Protein AF-A0A529HRX3-F1 (afdb_monomer)

Secondary structure (DSSP, 8-state):
--------SSPPP-------PPTTT------GGGGTTS-STT--------SSTT--HHHHHHHHHT----SHHHHHHHHHHHTTHHHHHHHHTPPP-TTHHHHHHHHHHHHHTTB-TTS-B-SSSS----HHHHHHHHHHHHHHHHTT----HHHHHHHHHHHHHHHHH---HHHHHHHHHHHHHH-

Mean predicted aligned error: 8.37 Å

Structure (mmCIF, N/CA/C/O backbone):
data_AF-A0A529HRX3-F1
#
_entry.id   AF-A0A529HRX3-F1
#
loop_
_atom_site.group_PDB
_atom_site.id
_atom_site.type_symbo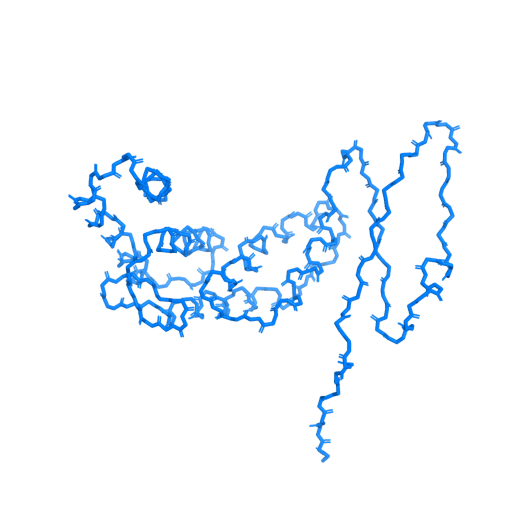l
_atom_site.label_atom_id
_atom_site.label_alt_id
_atom_site.label_comp_id
_atom_site.label_asym_id
_atom_site.label_entity_id
_atom_site.label_seq_id
_atom_site.pdbx_PDB_ins_code
_atom_site.Cartn_x
_atom_site.Cartn_y
_atom_site.Cartn_z
_atom_site.occupancy
_atom_site.B_iso_or_equiv
_atom_site.auth_seq_id
_atom_site.auth_comp_id
_atom_site.auth_asym_id
_atom_site.auth_atom_id
_atom_site.pdbx_PDB_model_num
ATOM 1 N N . THR A 1 1 ? 12.857 -34.960 -6.132 1.00 68.75 1 THR A N 1
ATOM 2 C CA . THR A 1 1 ? 13.804 -33.889 -6.503 1.00 68.75 1 THR A CA 1
ATOM 3 C C . THR A 1 1 ? 13.695 -32.788 -5.473 1.00 68.75 1 THR A C 1
ATOM 5 O O . THR A 1 1 ? 12.578 -32.375 -5.196 1.00 68.75 1 THR A O 1
ATOM 8 N N . LEU A 1 2 ? 14.799 -32.393 -4.834 1.00 69.38 2 LEU A N 1
ATOM 9 C CA . LEU A 1 2 ? 14.816 -31.315 -3.838 1.00 69.38 2 LEU A CA 1
ATOM 10 C C . LEU A 1 2 ? 15.046 -29.985 -4.567 1.00 69.38 2 LEU A C 1
ATOM 12 O O . LEU A 1 2 ? 16.028 -29.865 -5.296 1.00 69.38 2 LEU A O 1
ATOM 16 N N . TYR A 1 3 ? 14.154 -29.014 -4.381 1.00 78.19 3 TYR A N 1
ATOM 17 C CA . TYR A 1 3 ? 14.334 -27.655 -4.892 1.00 78.19 3 TYR A CA 1
ATOM 18 C C . TYR A 1 3 ? 14.964 -26.786 -3.804 1.00 78.19 3 TYR A C 1
ATOM 20 O O . TYR A 1 3 ? 14.433 -26.689 -2.700 1.00 78.19 3 TYR A O 1
ATOM 28 N N . LEU A 1 4 ? 16.101 -26.168 -4.121 1.00 82.50 4 LEU A N 1
ATOM 29 C CA . LEU A 1 4 ? 16.816 -25.245 -3.243 1.00 82.50 4 LEU A CA 1
ATOM 30 C C . LEU A 1 4 ? 16.899 -23.880 -3.935 1.00 82.50 4 LEU A C 1
ATOM 32 O O . LEU A 1 4 ? 17.569 -23.775 -4.963 1.00 82.50 4 LEU A O 1
ATOM 36 N N . PRO A 1 5 ? 16.221 -22.842 -3.414 1.00 79.56 5 PRO A N 1
ATOM 37 C CA . PRO A 1 5 ? 16.333 -21.499 -3.962 1.00 79.56 5 PRO A CA 1
ATOM 38 C C . PRO A 1 5 ? 17.725 -20.932 -3.658 1.00 79.56 5 PRO A C 1
ATOM 40 O O . PRO A 1 5 ? 18.153 -20.880 -2.504 1.00 79.56 5 PRO A O 1
ATOM 43 N N . VAL A 1 6 ? 18.434 -20.503 -4.700 1.00 81.56 6 VAL A N 1
ATOM 44 C CA . VAL A 1 6 ? 19.745 -19.849 -4.597 1.00 81.56 6 VAL A CA 1
ATOM 45 C C . VAL A 1 6 ? 19.547 -18.350 -4.794 1.00 81.56 6 VAL A C 1
ATOM 47 O O . V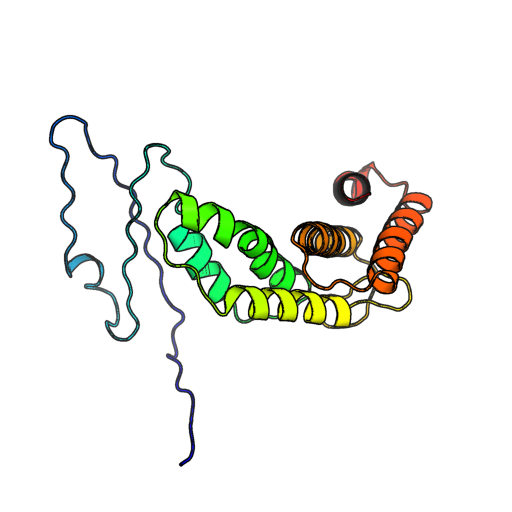AL A 1 6 ? 18.855 -17.937 -5.720 1.00 81.56 6 VAL A O 1
ATOM 50 N N . ARG A 1 7 ? 20.153 -17.529 -3.928 1.00 79.00 7 ARG A N 1
ATOM 51 C CA . ARG A 1 7 ? 20.161 -16.066 -4.064 1.00 79.00 7 ARG A CA 1
ATOM 52 C C . ARG A 1 7 ? 21.598 -15.533 -4.057 1.00 79.00 7 ARG A C 1
ATOM 54 O O . ARG A 1 7 ? 22.402 -16.044 -3.271 1.00 79.00 7 ARG A O 1
ATOM 61 N N . PRO A 1 8 ? 21.930 -14.518 -4.874 1.00 80.88 8 PRO A N 1
ATOM 62 C CA . PRO A 1 8 ? 23.225 -13.851 -4.803 1.00 80.88 8 PRO A CA 1
ATOM 63 C C . PRO A 1 8 ? 23.488 -13.256 -3.413 1.00 80.88 8 PRO A C 1
ATOM 65 O O . PRO A 1 8 ? 22.562 -12.861 -2.704 1.00 80.88 8 PRO A O 1
ATOM 68 N N . SER A 1 9 ? 24.762 -13.169 -3.022 1.00 82.81 9 SER A N 1
ATOM 69 C CA . SER A 1 9 ? 25.177 -12.534 -1.761 1.00 82.81 9 SER A CA 1
ATOM 70 C C . SER A 1 9 ? 25.104 -11.003 -1.798 1.00 82.81 9 SER A C 1
ATOM 72 O O . SER A 1 9 ? 25.221 -10.364 -0.755 1.00 82.81 9 SER A O 1
ATOM 74 N N . GLN A 1 10 ? 24.909 -10.419 -2.983 1.00 80.81 10 GLN A N 1
ATOM 75 C CA . GLN A 1 10 ? 24.763 -8.983 -3.201 1.00 80.81 10 GLN A CA 1
ATOM 76 C C . GLN A 1 10 ? 23.333 -8.654 -3.633 1.00 80.81 10 GLN A C 1
ATOM 78 O O . GLN A 1 10 ? 22.713 -9.405 -4.386 1.00 80.81 10 GLN A O 1
ATOM 83 N N . LEU A 1 11 ? 22.817 -7.520 -3.154 1.00 77.69 11 LEU A N 1
ATOM 84 C CA . LEU A 1 11 ? 21.530 -6.997 -3.604 1.00 77.69 11 LEU A CA 1
ATOM 85 C C . LEU A 1 11 ? 21.640 -6.472 -5.047 1.00 77.69 11 LEU A C 1
ATOM 87 O O . LEU A 1 11 ? 22.720 -6.033 -5.450 1.00 77.69 11 LEU A O 1
ATOM 91 N N . PRO A 1 12 ? 20.540 -6.481 -5.822 1.00 79.19 12 PRO A N 1
ATOM 92 C CA . PRO A 1 12 ? 20.522 -5.884 -7.151 1.00 79.19 12 PRO A CA 1
ATOM 93 C C . PRO A 1 12 ? 20.932 -4.407 -7.111 1.00 79.19 12 PRO A C 1
ATOM 95 O O . PRO A 1 12 ? 20.465 -3.651 -6.259 1.00 79.19 12 PRO A O 1
ATOM 98 N N . VAL A 1 13 ? 21.775 -3.997 -8.058 1.00 83.38 13 VAL A N 1
ATOM 99 C CA . VAL A 1 13 ? 22.153 -2.594 -8.264 1.00 83.38 13 VAL A CA 1
ATOM 100 C C . VAL A 1 13 ? 21.395 -2.064 -9.474 1.00 83.38 13 VAL A C 1
ATOM 102 O O . VAL A 1 13 ? 21.463 -2.651 -10.553 1.00 83.38 13 VAL A O 1
ATOM 105 N N . THR A 1 14 ? 20.695 -0.945 -9.297 1.00 84.94 14 THR A N 1
ATOM 106 C CA . THR A 1 14 ? 19.937 -0.283 -10.364 1.00 84.94 14 THR A CA 1
ATOM 107 C C . THR A 1 14 ? 20.630 1.013 -10.758 1.00 84.94 14 THR A C 1
ATOM 109 O O . THR A 1 14 ? 20.809 1.900 -9.927 1.00 84.94 14 THR A O 1
ATOM 112 N N . ASN A 1 15 ? 20.966 1.144 -12.041 1.00 84.69 15 ASN A N 1
ATOM 113 C CA . ASN A 1 15 ? 21.456 2.388 -12.627 1.00 84.69 15 ASN A CA 1
ATOM 114 C C . ASN A 1 15 ? 20.351 3.008 -13.481 1.00 84.69 15 ASN A C 1
ATOM 116 O O . ASN A 1 15 ? 19.783 2.335 -14.341 1.00 84.69 15 ASN A O 1
ATOM 120 N N . ARG A 1 16 ? 20.060 4.294 -13.264 1.00 84.62 16 ARG A N 1
ATOM 121 C CA . ARG A 1 16 ? 19.078 5.044 -14.053 1.00 84.62 16 ARG A CA 1
ATOM 122 C C . ARG A 1 16 ? 19.781 6.109 -14.879 1.00 84.62 16 ARG A C 1
ATOM 124 O O . ARG A 1 16 ? 20.489 6.948 -14.330 1.00 84.62 16 ARG A O 1
ATOM 131 N N . ILE A 1 17 ? 19.539 6.091 -16.186 1.00 84.12 17 ILE A N 1
ATOM 132 C CA . ILE A 1 17 ? 20.048 7.086 -17.131 1.00 84.12 17 ILE A CA 1
ATOM 133 C C . ILE A 1 17 ? 18.841 7.768 -17.771 1.00 84.12 17 ILE A C 1
ATOM 135 O O . ILE A 1 17 ? 17.976 7.099 -18.329 1.00 84.12 17 ILE A O 1
ATOM 139 N N . VAL A 1 18 ? 18.779 9.096 -17.677 1.00 85.38 18 VAL A N 1
ATOM 140 C CA . VAL A 1 18 ? 17.756 9.917 -18.337 1.00 85.38 18 VAL A CA 1
ATOM 141 C C . VAL A 1 18 ? 18.448 10.742 -19.410 1.00 85.38 18 VAL A C 1
ATOM 143 O O . VAL A 1 18 ? 19.444 11.405 -19.125 1.00 85.38 18 VAL A O 1
ATOM 146 N N . VAL A 1 19 ? 17.943 10.670 -20.640 1.00 85.75 19 VAL A N 1
ATOM 147 C CA . VAL A 1 19 ? 18.513 11.371 -21.794 1.00 85.75 19 VAL A CA 1
ATOM 148 C C . VAL A 1 19 ? 17.413 12.147 -22.502 1.00 85.75 19 VAL A C 1
ATOM 150 O O . VAL A 1 19 ? 16.428 11.558 -22.942 1.00 85.75 19 VAL A O 1
ATOM 153 N N . ASP A 1 20 ? 17.618 13.452 -22.667 1.00 86.44 20 ASP A N 1
ATOM 154 C CA . ASP A 1 20 ? 16.747 14.287 -23.490 1.00 86.44 20 ASP A CA 1
ATOM 155 C C . ASP A 1 20 ? 17.080 14.086 -24.974 1.00 86.44 20 ASP A C 1
ATOM 157 O O . ASP A 1 20 ? 18.173 14.419 -25.446 1.00 86.44 20 ASP A O 1
ATOM 161 N N . LEU A 1 21 ? 16.129 13.540 -25.734 1.00 86.25 21 LEU A N 1
ATOM 162 C CA . LEU A 1 21 ? 16.266 13.386 -27.180 1.00 86.25 21 LEU A CA 1
ATOM 163 C C . LEU A 1 21 ? 15.909 14.695 -27.884 1.00 86.25 21 LEU A C 1
ATOM 165 O O . LEU A 1 21 ? 14.780 15.178 -27.806 1.00 86.25 21 LEU A O 1
ATOM 169 N N . LYS A 1 22 ? 16.877 15.267 -28.611 1.00 86.12 22 LYS A N 1
ATOM 170 C CA . LYS A 1 22 ? 16.635 16.470 -29.415 1.00 86.12 22 LYS A CA 1
ATOM 171 C C . LYS A 1 22 ? 15.608 16.191 -30.525 1.00 86.12 22 LYS A C 1
ATOM 173 O O . LYS A 1 22 ? 15.683 15.134 -31.161 1.00 86.12 22 LYS A O 1
ATOM 178 N N . PRO A 1 23 ? 14.703 17.145 -30.821 1.00 82.94 23 PRO A N 1
ATOM 179 C CA . PRO A 1 23 ? 13.816 17.032 -31.973 1.00 82.94 23 PRO A CA 1
ATOM 180 C C . PRO A 1 23 ? 14.629 16.954 -33.274 1.00 82.94 23 PRO A C 1
ATOM 182 O O . PRO A 1 23 ? 15.736 17.486 -33.355 1.00 82.94 23 PRO A O 1
ATOM 185 N N . ASN A 1 24 ? 14.057 16.323 -34.303 1.00 80.94 24 ASN A N 1
ATOM 186 C CA . ASN A 1 24 ? 14.627 16.232 -35.655 1.00 80.94 24 ASN A CA 1
ATOM 187 C C . ASN A 1 24 ? 15.976 15.487 -35.752 1.00 80.94 24 ASN A C 1
ATOM 189 O O . ASN A 1 24 ? 16.902 15.963 -36.404 1.00 80.94 24 ASN A O 1
ATOM 193 N N . GLY A 1 25 ? 16.078 14.300 -35.144 1.00 77.94 25 GLY A N 1
ATOM 194 C CA . GLY A 1 25 ? 17.210 13.384 -35.364 1.00 77.94 25 GLY A CA 1
ATOM 195 C C . GLY A 1 25 ? 18.045 13.051 -34.130 1.00 77.94 25 GLY A C 1
ATOM 196 O O . GLY A 1 25 ? 19.116 12.462 -34.270 1.00 77.94 25 GLY A O 1
ATOM 197 N N . GLY A 1 26 ? 17.583 13.396 -32.923 1.00 82.25 26 GLY A N 1
ATOM 198 C CA . GLY A 1 26 ? 18.150 12.838 -31.699 1.00 82.25 26 GLY A CA 1
ATOM 199 C C . GLY A 1 26 ? 18.028 11.312 -31.696 1.00 82.25 26 GLY A C 1
ATOM 200 O O . GLY A 1 26 ? 16.945 10.775 -31.919 1.00 82.25 26 GLY A O 1
ATOM 201 N N . ALA A 1 27 ? 19.135 10.618 -31.445 1.00 84.56 27 ALA A N 1
ATOM 202 C CA . ALA A 1 27 ? 19.187 9.164 -31.359 1.00 84.56 27 ALA A CA 1
ATOM 203 C C . ALA A 1 27 ? 19.915 8.737 -30.081 1.00 84.56 27 ALA A C 1
ATOM 205 O O . ALA A 1 27 ? 20.883 9.377 -29.668 1.00 84.56 27 ALA A O 1
ATOM 206 N N . LEU A 1 28 ? 19.463 7.635 -29.485 1.00 86.94 28 LEU A N 1
ATOM 207 C CA . LEU A 1 28 ? 20.127 6.960 -28.374 1.00 86.94 28 LEU A CA 1
ATOM 208 C C . LEU A 1 28 ? 20.497 5.548 -28.823 1.00 86.94 28 LEU A C 1
ATOM 210 O O . LEU A 1 28 ? 19.645 4.810 -29.317 1.00 86.94 28 LEU A O 1
ATOM 214 N N . ARG A 1 29 ? 21.766 5.170 -28.648 1.00 87.31 29 ARG A N 1
ATOM 215 C CA . ARG A 1 29 ? 22.217 3.795 -28.864 1.00 87.31 29 ARG A CA 1
ATOM 216 C C . ARG A 1 29 ? 22.081 3.021 -27.557 1.00 87.31 29 ARG A C 1
ATOM 218 O O . ARG A 1 29 ? 22.612 3.450 -26.538 1.00 87.31 29 ARG A O 1
ATOM 225 N N . VAL A 1 30 ? 21.378 1.896 -27.619 1.00 87.50 30 VAL A N 1
ATOM 226 C CA . VAL A 1 30 ? 21.197 0.958 -26.509 1.00 87.50 30 VAL A CA 1
ATOM 227 C C . VAL A 1 30 ? 21.925 -0.319 -26.882 1.00 87.50 30 VAL A C 1
ATOM 229 O O . VAL A 1 30 ? 21.620 -0.942 -27.898 1.00 87.50 30 VAL A O 1
ATOM 232 N N . ASP A 1 31 ? 22.906 -0.685 -26.077 1.00 88.81 31 ASP A N 1
ATOM 233 C CA . ASP A 1 31 ? 23.798 -1.801 -26.336 1.00 88.81 31 ASP A CA 1
ATOM 234 C C . ASP A 1 31 ? 24.253 -2.460 -25.023 1.00 88.81 31 ASP A C 1
ATOM 236 O O . ASP A 1 31 ? 23.822 -2.105 -23.921 1.00 88.81 31 ASP A O 1
ATOM 240 N N . LYS A 1 32 ? 25.082 -3.499 -25.152 1.00 85.56 32 LYS A N 1
ATOM 241 C CA . LYS A 1 32 ? 25.541 -4.338 -24.033 1.00 85.56 32 LYS A CA 1
ATOM 242 C C . LYS A 1 32 ? 26.374 -3.560 -23.013 1.00 85.56 32 LYS A C 1
ATOM 244 O O . LYS A 1 32 ? 26.529 -4.004 -21.878 1.00 85.56 32 LYS A O 1
ATOM 249 N N . GLU A 1 33 ? 26.909 -2.413 -23.407 1.00 87.25 33 GLU A N 1
ATOM 250 C CA . GLU A 1 33 ? 27.742 -1.542 -22.596 1.00 87.25 33 GLU A CA 1
ATOM 251 C C . GLU A 1 33 ? 26.974 -1.018 -21.373 1.00 87.25 33 GLU A C 1
ATOM 253 O O . GLU A 1 33 ? 27.580 -0.813 -20.322 1.00 87.25 33 GLU A O 1
ATOM 258 N N . LEU A 1 34 ? 25.639 -0.924 -21.450 1.00 86.25 34 LEU A N 1
ATOM 259 C CA . LEU A 1 34 ? 24.771 -0.593 -20.311 1.00 86.25 34 LEU A CA 1
ATOM 260 C C . LEU A 1 34 ? 24.864 -1.598 -19.151 1.00 86.25 34 LEU A C 1
ATOM 262 O O . LEU A 1 34 ? 24.611 -1.231 -18.005 1.00 86.25 34 LEU A O 1
ATOM 266 N N . LEU A 1 35 ? 25.240 -2.847 -19.434 1.00 87.00 35 LEU A N 1
ATOM 267 C CA . LEU A 1 35 ? 25.388 -3.924 -18.450 1.00 87.00 35 LEU A CA 1
ATOM 268 C C . LEU A 1 35 ? 26.852 -4.345 -18.250 1.00 87.00 35 LEU A C 1
ATOM 270 O O . LEU A 1 35 ? 27.111 -5.355 -17.602 1.00 87.00 35 LEU A O 1
ATOM 274 N N . ALA A 1 36 ? 27.827 -3.597 -18.780 1.00 86.19 36 ALA A N 1
ATOM 275 C CA . ALA A 1 36 ? 29.237 -4.004 -18.759 1.00 86.19 36 ALA A CA 1
ATOM 276 C C . ALA A 1 36 ? 29.817 -4.176 -17.342 1.00 86.19 36 ALA A C 1
ATOM 278 O O . ALA A 1 36 ? 30.747 -4.956 -17.151 1.00 86.19 36 ALA A O 1
ATOM 279 N N . ALA A 1 37 ? 29.266 -3.464 -16.355 1.00 84.00 37 ALA A N 1
ATOM 280 C CA . ALA A 1 37 ? 29.647 -3.571 -14.946 1.00 84.00 37 ALA A CA 1
ATOM 281 C C . ALA A 1 37 ? 28.743 -4.523 -14.131 1.00 84.00 37 ALA A C 1
ATOM 283 O O . ALA A 1 37 ? 28.907 -4.629 -12.916 1.00 84.00 37 ALA A O 1
ATOM 284 N N . SER A 1 38 ? 27.777 -5.190 -14.767 1.00 83.75 38 SER A N 1
ATOM 285 C CA . SER A 1 38 ? 26.779 -6.037 -14.110 1.00 83.75 38 SER A CA 1
ATOM 286 C C . SER A 1 38 ? 27.111 -7.523 -14.257 1.00 83.75 38 SER A C 1
ATOM 288 O O . SER A 1 38 ? 27.642 -7.968 -15.274 1.00 83.75 38 SER A O 1
ATOM 290 N N . VAL A 1 39 ? 26.732 -8.325 -13.260 1.00 84.38 39 VAL A N 1
ATOM 291 C CA . VAL A 1 39 ? 26.615 -9.778 -13.441 1.00 84.38 39 VAL A CA 1
ATOM 292 C C . VAL A 1 39 ? 25.433 -10.021 -14.378 1.00 84.38 39 VAL A C 1
ATOM 294 O O . VAL A 1 39 ? 24.324 -9.601 -14.068 1.00 84.38 39 VAL A O 1
ATOM 297 N N . LEU A 1 40 ? 25.678 -10.640 -15.537 1.00 82.75 40 LEU A N 1
ATOM 298 C CA . LEU A 1 40 ? 24.667 -10.764 -16.598 1.00 82.75 40 LEU A CA 1
ATOM 299 C C . LEU A 1 40 ? 23.505 -11.691 -16.224 1.00 82.75 40 LEU A C 1
ATOM 301 O O . LEU A 1 40 ? 22.393 -11.501 -16.713 1.00 82.75 40 LEU A O 1
ATOM 305 N N . ASP A 1 41 ? 23.753 -12.684 -15.371 1.00 82.50 41 ASP A N 1
ATOM 306 C CA . ASP A 1 41 ? 22.706 -13.593 -14.911 1.00 82.50 41 ASP A CA 1
ATOM 307 C C . ASP A 1 41 ? 21.688 -12.837 -14.041 1.00 82.50 41 ASP A C 1
ATOM 309 O O . ASP A 1 41 ? 22.039 -12.250 -13.016 1.00 82.50 41 ASP A O 1
ATOM 313 N N . GLY A 1 42 ? 20.432 -12.798 -14.492 1.00 78.31 42 GLY A N 1
ATOM 314 C CA . GLY A 1 42 ? 19.360 -12.013 -13.871 1.00 78.31 42 GLY A CA 1
ATOM 315 C C . GLY A 1 42 ? 19.397 -10.500 -14.145 1.00 78.31 42 GLY A C 1
ATOM 316 O O . GLY A 1 42 ? 18.566 -9.773 -13.593 1.00 78.31 42 GLY A O 1
ATOM 317 N N . ALA A 1 43 ? 20.313 -10.005 -14.987 1.00 84.44 43 ALA A N 1
ATOM 318 C CA . ALA A 1 43 ? 20.331 -8.602 -15.394 1.00 84.44 43 ALA A CA 1
ATOM 319 C C . ALA A 1 43 ? 19.213 -8.293 -16.402 1.00 84.44 43 ALA A C 1
ATOM 321 O O . ALA A 1 43 ? 18.936 -9.066 -17.317 1.00 84.44 43 ALA A O 1
ATOM 322 N N . SER A 1 44 ? 18.593 -7.124 -16.261 1.00 82.69 44 SER A N 1
ATOM 323 C CA . SER A 1 44 ? 17.522 -6.654 -17.141 1.00 82.69 44 SER A CA 1
ATOM 324 C C . SER A 1 44 ? 17.694 -5.171 -17.441 1.00 82.69 44 SER A C 1
ATOM 326 O O . SER A 1 44 ? 18.058 -4.407 -16.548 1.00 82.69 44 SER A O 1
ATOM 328 N N . VAL A 1 45 ? 17.371 -4.758 -18.667 1.00 84.19 45 VAL A N 1
ATOM 329 C CA . VAL A 1 45 ? 17.300 -3.346 -19.065 1.00 84.19 45 VAL A CA 1
ATOM 330 C C . VAL A 1 45 ? 15.848 -3.012 -19.387 1.00 84.19 45 VAL A C 1
ATOM 332 O O . VAL A 1 45 ? 15.215 -3.716 -20.169 1.00 84.19 45 VAL A O 1
ATOM 335 N N . SER A 1 46 ? 15.340 -1.937 -18.788 1.00 79.25 46 SER A N 1
ATOM 336 C CA . SER A 1 46 ? 14.045 -1.337 -19.119 1.00 79.25 46 SER A CA 1
ATOM 337 C C . SER A 1 46 ? 14.278 0.015 -19.787 1.00 79.25 46 SER A C 1
ATOM 339 O O . SER A 1 46 ? 15.212 0.733 -19.422 1.00 79.25 46 SER A O 1
ATOM 341 N N . ILE A 1 47 ? 13.459 0.351 -20.784 1.00 79.38 47 ILE A N 1
ATOM 342 C CA . ILE A 1 47 ? 13.564 1.600 -21.544 1.00 79.38 47 ILE A CA 1
ATOM 343 C C . ILE A 1 47 ? 12.174 2.214 -21.646 1.00 79.38 47 ILE A C 1
ATOM 345 O O . ILE A 1 47 ? 11.268 1.618 -22.225 1.00 79.38 47 ILE A O 1
ATOM 349 N N . GLY A 1 48 ? 12.029 3.425 -21.114 1.00 77.31 48 GLY A N 1
ATOM 350 C CA . GLY A 1 48 ? 10.831 4.244 -21.258 1.00 77.31 48 GLY A CA 1
ATOM 351 C C . GLY A 1 48 ? 11.115 5.481 -22.103 1.00 77.31 48 GLY A C 1
ATOM 352 O O . GLY A 1 48 ? 12.122 6.157 -21.899 1.00 77.31 48 GLY A O 1
ATOM 353 N N . VAL A 1 49 ? 10.216 5.798 -23.035 1.00 78.38 49 VAL A N 1
ATOM 354 C CA . VAL A 1 49 ? 10.236 7.056 -23.794 1.00 78.38 49 VAL A CA 1
ATOM 355 C C . VAL A 1 49 ? 8.981 7.836 -23.436 1.00 78.38 49 VAL A C 1
ATOM 357 O O . VAL A 1 49 ? 7.871 7.334 -23.591 1.00 78.38 49 VAL A O 1
ATOM 360 N N . SER A 1 50 ? 9.151 9.060 -22.944 1.00 74.25 50 SER A N 1
ATOM 361 C CA . SER A 1 50 ? 8.045 9.910 -22.508 1.00 74.25 50 SER A CA 1
ATOM 362 C C . SER A 1 50 ? 8.301 11.363 -22.891 1.00 74.25 50 SER A C 1
ATOM 364 O O . SER A 1 50 ? 9.438 11.828 -22.854 1.00 74.25 50 SER A O 1
ATOM 366 N N . GLN A 1 51 ? 7.231 12.088 -23.226 1.00 74.44 51 GLN A N 1
ATOM 367 C CA . GLN A 1 51 ? 7.272 13.546 -23.401 1.00 74.44 51 GLN A CA 1
ATOM 368 C C . GLN A 1 51 ? 7.256 14.295 -22.059 1.00 74.44 51 GLN A C 1
ATOM 370 O O . GLN A 1 51 ? 7.642 15.458 -21.990 1.00 74.44 51 GLN A O 1
ATOM 375 N N . ALA A 1 52 ? 6.829 13.625 -20.986 1.00 68.19 52 ALA A N 1
ATOM 376 C CA . ALA A 1 52 ? 6.909 14.116 -19.619 1.00 68.19 52 ALA A CA 1
ATOM 377 C C . ALA A 1 52 ? 8.078 13.407 -18.921 1.00 68.19 52 ALA A C 1
ATOM 379 O O . ALA A 1 52 ? 7.991 12.219 -18.608 1.00 68.19 52 ALA A O 1
ATOM 380 N N . ALA A 1 53 ? 9.176 14.126 -18.687 1.00 56.91 53 ALA A N 1
ATOM 381 C CA . ALA A 1 53 ? 10.464 13.589 -18.229 1.00 56.91 53 ALA A CA 1
ATOM 382 C C . ALA A 1 53 ? 10.461 12.859 -16.859 1.00 56.91 53 ALA A C 1
ATOM 384 O O . ALA A 1 53 ? 11.500 12.362 -16.426 1.00 56.91 53 ALA A O 1
ATOM 385 N N . ALA A 1 54 ? 9.337 12.795 -16.140 1.00 56.44 54 ALA A N 1
ATOM 386 C CA . ALA A 1 54 ? 9.359 12.530 -14.702 1.00 56.44 54 ALA A CA 1
ATOM 387 C C . ALA A 1 54 ? 9.004 11.098 -14.262 1.00 56.44 54 ALA A C 1
ATOM 389 O O . ALA A 1 54 ? 9.526 10.663 -13.237 1.00 56.44 54 ALA A O 1
ATOM 390 N N . PHE A 1 55 ? 8.173 10.343 -14.991 1.00 64.75 55 PHE A N 1
ATOM 391 C CA . PHE A 1 55 ? 7.616 9.090 -14.454 1.00 64.75 55 PHE A CA 1
ATOM 392 C C . PHE A 1 55 ? 7.975 7.863 -15.288 1.00 64.75 55 PHE A C 1
ATOM 394 O O . PHE A 1 55 ? 7.325 7.533 -16.276 1.00 64.75 55 PHE A O 1
ATOM 401 N N . ASP A 1 56 ? 9.011 7.158 -14.837 1.00 68.38 56 ASP A N 1
ATOM 402 C CA . ASP A 1 56 ? 9.365 5.825 -15.322 1.00 68.38 56 ASP A CA 1
ATOM 403 C C . ASP A 1 56 ? 8.484 4.771 -14.628 1.00 68.38 56 ASP A C 1
ATOM 405 O O . ASP A 1 56 ? 8.909 4.067 -13.710 1.00 68.38 56 ASP A O 1
ATOM 409 N N . ILE A 1 57 ? 7.208 4.734 -15.026 1.00 69.00 57 ILE A N 1
ATOM 410 C CA . ILE A 1 57 ? 6.204 3.810 -14.480 1.00 69.00 57 ILE A CA 1
ATOM 411 C C . ILE A 1 57 ? 6.665 2.346 -14.584 1.00 69.00 57 ILE A C 1
ATOM 413 O O . ILE A 1 57 ? 6.593 1.657 -13.567 1.00 69.00 57 ILE A O 1
ATOM 417 N N . PRO A 1 58 ? 7.202 1.858 -15.723 1.00 67.62 58 PRO A N 1
ATOM 418 C CA . PRO A 1 58 ? 7.687 0.481 -15.812 1.00 67.62 58 PRO A CA 1
ATOM 419 C C . PRO A 1 58 ? 8.743 0.144 -14.751 1.00 67.62 58 PRO A C 1
ATOM 421 O 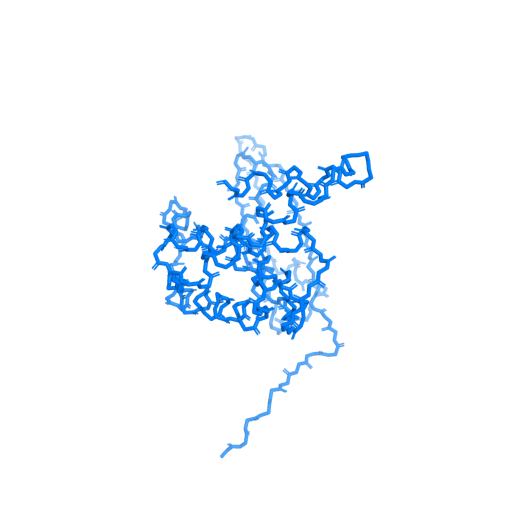O . PRO A 1 58 ? 8.620 -0.873 -14.067 1.00 67.62 58 PRO A O 1
ATOM 424 N N . SER A 1 59 ? 9.742 1.009 -14.543 1.00 68.12 59 SER A N 1
ATOM 425 C CA . SER A 1 59 ? 10.776 0.770 -13.526 1.00 68.12 59 SER A CA 1
ATOM 426 C C . SER A 1 59 ? 10.235 0.833 -12.095 1.00 68.12 59 SER A C 1
ATOM 428 O O . SER A 1 59 ? 10.681 0.066 -11.237 1.00 68.12 59 SER A O 1
ATOM 430 N N . LEU A 1 60 ? 9.258 1.704 -11.818 1.00 71.12 60 LEU A N 1
ATOM 431 C CA . LEU A 1 60 ? 8.585 1.756 -10.515 1.00 71.12 60 LEU A CA 1
ATOM 432 C C . LEU A 1 60 ? 7.846 0.443 -10.223 1.00 71.12 60 LEU A C 1
ATOM 434 O O . LEU A 1 60 ? 7.997 -0.113 -9.136 1.00 71.12 60 LEU A O 1
ATOM 438 N N . LEU A 1 61 ? 7.136 -0.109 -11.209 1.00 68.19 61 LEU A N 1
ATOM 439 C CA . LEU A 1 61 ? 6.440 -1.392 -11.076 1.00 68.19 61 LEU A CA 1
ATOM 440 C C . LEU A 1 61 ? 7.403 -2.563 -10.861 1.00 68.19 61 LEU A C 1
ATOM 442 O O . LEU A 1 61 ? 7.189 -3.368 -9.956 1.00 68.19 61 LEU A O 1
ATOM 446 N N . MET A 1 62 ? 8.507 -2.616 -11.615 1.00 66.50 62 MET A N 1
ATOM 447 C CA . MET A 1 62 ? 9.552 -3.632 -11.418 1.00 66.50 62 MET A CA 1
ATOM 448 C C . MET A 1 62 ? 10.193 -3.563 -10.023 1.00 66.50 62 MET A C 1
ATOM 450 O O . MET A 1 62 ? 10.643 -4.580 -9.495 1.00 66.50 62 MET A O 1
ATOM 454 N N . THR A 1 63 ? 10.257 -2.371 -9.426 1.00 67.44 63 THR A N 1
ATOM 455 C CA . THR A 1 63 ? 10.858 -2.169 -8.100 1.00 67.44 63 THR A CA 1
ATOM 456 C C . THR A 1 63 ? 9.910 -2.599 -6.980 1.00 67.44 63 THR A C 1
ATOM 458 O O . THR A 1 63 ? 10.349 -3.252 -6.031 1.00 67.44 63 THR A O 1
ATOM 461 N N . LEU A 1 64 ? 8.615 -2.287 -7.095 1.00 65.56 64 LEU A N 1
ATOM 462 C CA . LEU A 1 64 ? 7.602 -2.640 -6.089 1.00 65.56 64 LEU A CA 1
ATOM 463 C C . LEU A 1 64 ? 7.423 -4.159 -5.939 1.00 65.56 64 LEU A C 1
ATOM 465 O O . LEU A 1 64 ? 7.204 -4.654 -4.830 1.00 65.56 64 LEU A O 1
ATOM 469 N N . ASP A 1 65 ? 7.580 -4.914 -7.026 1.00 63.09 65 ASP A N 1
ATOM 470 C CA . ASP A 1 65 ? 7.472 -6.375 -7.002 1.00 63.09 65 ASP A CA 1
ATOM 471 C C . ASP A 1 65 ? 8.563 -7.041 -6.136 1.00 63.09 65 ASP A C 1
ATOM 473 O O . ASP A 1 65 ? 8.307 -8.033 -5.458 1.00 63.09 65 ASP A O 1
ATOM 477 N N . ARG A 1 66 ? 9.764 -6.452 -6.050 1.00 63.56 66 ARG A N 1
ATOM 478 C CA . ARG A 1 66 ? 10.948 -7.089 -5.437 1.00 63.56 66 ARG A CA 1
ATOM 479 C C . ARG A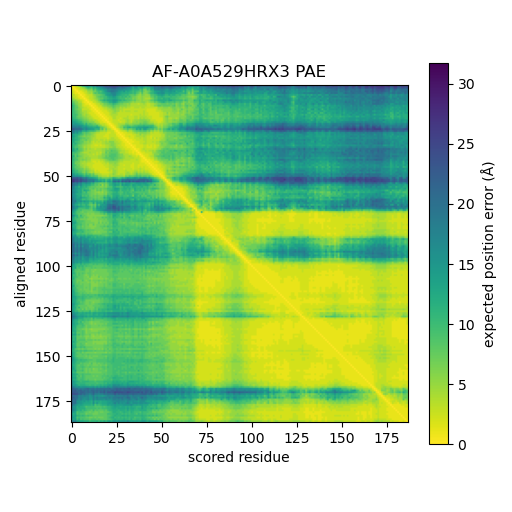 1 66 ? 11.151 -6.817 -3.944 1.00 63.56 66 ARG A C 1
ATOM 481 O O . ARG A 1 66 ? 12.128 -7.304 -3.373 1.00 63.56 66 ARG A O 1
ATOM 488 N N . TYR A 1 67 ? 10.283 -6.042 -3.296 1.00 62.41 67 TYR A N 1
ATOM 489 C CA . TYR A 1 67 ? 10.494 -5.640 -1.903 1.00 62.41 67 TYR A CA 1
ATOM 490 C C . TYR A 1 67 ? 10.143 -6.788 -0.922 1.00 62.41 67 TYR A C 1
ATOM 492 O O . TYR A 1 67 ? 8.987 -7.204 -0.870 1.00 62.41 67 TYR A O 1
ATOM 500 N N . PRO A 1 68 ? 11.101 -7.340 -0.147 1.00 60.81 68 PRO A N 1
ATOM 501 C CA . PRO A 1 68 ? 10.958 -8.661 0.486 1.00 60.81 68 PRO A CA 1
ATOM 502 C C . PRO A 1 68 ? 10.295 -8.647 1.870 1.00 60.81 68 PRO A C 1
ATOM 504 O O . PRO A 1 68 ? 10.109 -9.704 2.474 1.00 60.81 68 PRO A O 1
ATOM 507 N N . TYR A 1 69 ? 9.996 -7.467 2.407 1.00 68.50 69 TYR A N 1
ATOM 508 C CA . TYR A 1 69 ? 9.460 -7.319 3.754 1.00 68.50 69 TYR A CA 1
ATOM 509 C C . TYR A 1 69 ? 7.931 -7.183 3.724 1.00 68.50 69 TYR A C 1
ATOM 511 O O . TYR A 1 69 ? 7.350 -6.772 2.720 1.00 68.50 69 TYR A O 1
ATOM 519 N N . GLY A 1 70 ? 7.284 -7.605 4.812 1.00 79.44 70 GLY A N 1
ATOM 520 C CA . GLY A 1 70 ? 5.838 -7.830 4.864 1.00 79.44 70 GLY A CA 1
ATOM 521 C C . GLY A 1 70 ? 5.144 -7.150 6.034 1.00 79.44 70 GLY A C 1
ATOM 522 O O . GLY A 1 70 ? 4.149 -7.688 6.510 1.00 79.44 70 GLY A O 1
ATOM 523 N N . CYS A 1 71 ? 5.667 -6.025 6.534 1.00 91.19 71 CYS A N 1
ATOM 524 C CA . CYS A 1 71 ? 4.912 -5.239 7.507 1.00 91.19 71 CYS A CA 1
ATOM 525 C C . CYS A 1 71 ? 3.663 -4.627 6.842 1.00 91.19 71 CYS A C 1
ATOM 527 O O . CYS A 1 71 ? 3.544 -4.622 5.610 1.00 91.19 71 CYS A O 1
ATOM 529 N N . ALA A 1 72 ? 2.718 -4.127 7.637 1.00 93.44 72 ALA A N 1
ATOM 530 C CA . ALA A 1 72 ? 1.479 -3.535 7.134 1.00 93.44 72 ALA A CA 1
ATOM 531 C C . ALA A 1 72 ? 1.732 -2.390 6.133 1.00 93.44 72 ALA A C 1
ATOM 533 O O . ALA A 1 72 ? 1.167 -2.403 5.039 1.00 93.44 72 ALA A O 1
ATOM 534 N N . GLU A 1 73 ? 2.630 -1.457 6.467 1.00 92.31 73 GLU A N 1
ATOM 535 C CA . GLU A 1 73 ? 3.003 -0.330 5.598 1.00 92.31 73 GLU A CA 1
ATOM 536 C C . GLU A 1 73 ? 3.594 -0.829 4.280 1.00 92.31 73 GLU A C 1
ATOM 538 O O . GLU A 1 73 ? 3.075 -0.512 3.220 1.00 92.31 73 GLU A O 1
ATOM 543 N N . GLN A 1 74 ? 4.591 -1.708 4.330 1.00 90.00 74 GLN A N 1
ATOM 544 C CA . GLN A 1 74 ? 5.267 -2.216 3.133 1.00 90.00 74 GLN A CA 1
ATOM 545 C C . GLN A 1 74 ? 4.324 -3.001 2.221 1.00 90.00 74 GLN A C 1
ATOM 547 O O . GLN A 1 74 ? 4.367 -2.854 1.000 1.00 90.00 74 GLN A O 1
ATOM 552 N N . THR A 1 75 ? 3.469 -3.842 2.807 1.00 92.81 75 THR A N 1
ATOM 553 C CA . THR A 1 75 ? 2.471 -4.616 2.056 1.00 92.81 75 THR A CA 1
ATOM 554 C C . THR A 1 75 ? 1.511 -3.671 1.336 1.00 92.81 75 THR A C 1
ATOM 556 O O . THR A 1 75 ? 1.245 -3.848 0.147 1.00 92.81 75 THR A O 1
ATOM 559 N N . THR A 1 76 ? 1.067 -2.625 2.033 1.00 94.38 76 THR A N 1
ATOM 560 C CA . THR A 1 76 ? 0.194 -1.583 1.488 1.00 94.38 76 THR A CA 1
ATOM 561 C C . THR A 1 76 ? 0.891 -0.788 0.381 1.00 94.38 76 THR A C 1
ATOM 563 O O . THR A 1 76 ? 0.366 -0.696 -0.727 1.00 94.38 76 THR A O 1
ATOM 566 N N . SER A 1 77 ? 2.114 -0.311 0.620 1.00 90.56 77 SER A N 1
ATOM 567 C CA . SER A 1 77 ? 2.937 0.453 -0.326 1.00 90.56 77 SER A CA 1
ATOM 568 C C . SER A 1 77 ? 3.206 -0.309 -1.628 1.00 90.56 77 SER A C 1
ATOM 570 O O . SER A 1 77 ? 3.253 0.291 -2.702 1.00 90.56 77 SER A O 1
ATOM 572 N N . ARG A 1 78 ? 3.342 -1.641 -1.564 1.00 86.94 78 ARG A N 1
ATOM 573 C CA . ARG A 1 78 ? 3.495 -2.498 -2.751 1.00 86.94 78 ARG A CA 1
ATOM 574 C C . ARG A 1 78 ? 2.189 -2.686 -3.512 1.00 86.94 78 ARG A C 1
ATOM 576 O O . ARG A 1 78 ? 2.202 -2.650 -4.737 1.00 86.94 78 ARG A O 1
ATOM 583 N N . ALA A 1 79 ? 1.081 -2.916 -2.811 1.00 90.56 79 ALA A N 1
ATOM 584 C CA . ALA A 1 79 ? -0.190 -3.278 -3.434 1.00 90.56 79 ALA A CA 1
ATOM 585 C C . ALA A 1 79 ? -0.992 -2.070 -3.941 1.00 90.56 79 ALA A C 1
ATOM 587 O O . ALA A 1 79 ? -1.684 -2.175 -4.953 1.00 90.56 79 ALA A O 1
ATOM 588 N N . LEU A 1 80 ? -0.889 -0.915 -3.281 1.00 91.50 80 LEU A N 1
ATOM 589 C CA . LEU A 1 80 ? -1.691 0.268 -3.588 1.00 91.50 80 LEU A CA 1
ATOM 590 C C . LEU A 1 80 ? -1.502 0.774 -5.035 1.00 91.50 80 LEU A C 1
ATOM 592 O O . LEU A 1 80 ? -2.511 0.984 -5.709 1.00 91.50 80 LEU A O 1
ATOM 596 N N . PRO A 1 81 ? -0.275 0.917 -5.582 1.00 86.94 81 PRO A N 1
ATOM 597 C CA . PRO A 1 81 ? -0.097 1.329 -6.977 1.00 86.94 81 PRO A CA 1
ATOM 598 C C . PRO A 1 81 ? -0.626 0.284 -7.966 1.00 86.94 81 PRO A C 1
ATOM 600 O O . PRO A 1 81 ? -1.153 0.628 -9.024 1.00 86.94 81 PRO A O 1
ATOM 603 N N . LEU A 1 82 ? -0.514 -0.996 -7.602 1.00 86.81 82 LEU A N 1
ATOM 604 C CA . LEU A 1 82 ? -0.899 -2.134 -8.432 1.00 86.81 82 LEU A CA 1
ATOM 605 C C . LEU A 1 82 ? -2.411 -2.212 -8.683 1.00 86.81 82 LEU A C 1
ATOM 607 O O . LEU A 1 82 ? -2.814 -2.749 -9.714 1.00 86.81 82 LEU A O 1
ATOM 611 N N . LEU A 1 83 ? -3.233 -1.607 -7.816 1.00 89.31 83 LEU A N 1
ATOM 612 C CA . LEU A 1 83 ? -4.681 -1.471 -8.019 1.00 89.31 83 LEU A CA 1
ATOM 613 C C . LEU A 1 83 ? -5.043 -0.827 -9.364 1.00 89.31 83 LEU A C 1
ATOM 615 O O . LEU A 1 83 ? -6.074 -1.165 -9.934 1.00 89.31 83 LEU A O 1
ATOM 619 N N . TYR A 1 84 ? -4.192 0.066 -9.877 1.00 85.25 84 TYR A N 1
ATOM 620 C CA . TYR A 1 84 ? -4.469 0.872 -11.071 1.00 85.25 84 TYR A CA 1
ATOM 621 C C . TYR A 1 84 ? -3.621 0.473 -12.286 1.00 85.25 84 TYR A C 1
ATOM 623 O O . TYR A 1 84 ? -3.820 0.984 -13.390 1.00 85.25 84 TYR A O 1
ATOM 631 N N . VAL A 1 85 ? -2.674 -0.454 -12.113 1.00 78.00 85 VAL A N 1
ATOM 632 C CA . VAL A 1 85 ? -1.723 -0.833 -13.169 1.00 78.00 85 VAL A CA 1
ATOM 633 C C . VAL A 1 85 ? -2.418 -1.427 -14.376 1.00 78.00 85 VAL A C 1
ATOM 635 O O . VAL A 1 85 ? -2.042 -1.095 -15.491 1.00 78.00 85 VAL A O 1
ATOM 638 N N . ASN A 1 86 ? -3.441 -2.262 -14.189 1.00 70.06 86 ASN A N 1
ATOM 639 C CA . ASN A 1 86 ? -4.148 -2.864 -15.320 1.00 70.06 86 ASN A CA 1
ATOM 640 C C . ASN A 1 86 ? -4.869 -1.822 -16.190 1.00 70.06 86 ASN A C 1
ATOM 642 O O . ASN A 1 86 ? -4.925 -1.984 -17.410 1.00 70.06 86 ASN A O 1
ATOM 646 N N . ASP A 1 87 ? -5.380 -0.746 -15.592 1.00 72.94 87 ASP A N 1
ATOM 647 C CA . ASP A 1 87 ? -6.022 0.338 -16.340 1.00 72.94 87 ASP A CA 1
ATOM 648 C C . ASP A 1 87 ? -4.986 1.160 -17.117 1.00 72.94 87 ASP A C 1
ATOM 650 O O . ASP A 1 87 ? -5.200 1.504 -18.281 1.00 72.94 87 ASP A O 1
ATOM 654 N N . MET A 1 88 ? -3.816 1.395 -16.516 1.00 72.44 88 MET A N 1
ATOM 655 C CA . MET A 1 88 ? -2.704 2.090 -17.167 1.00 72.44 88 MET A CA 1
ATOM 656 C C . MET A 1 88 ? -2.038 1.245 -18.261 1.00 72.44 88 MET A C 1
ATOM 658 O O . MET A 1 88 ? -1.801 1.747 -19.358 1.00 72.44 88 MET A O 1
ATOM 662 N N . ALA A 1 89 ? -1.770 -0.036 -18.001 1.00 69.56 89 ALA A N 1
ATOM 663 C CA . ALA A 1 89 ? -1.088 -0.967 -18.901 1.00 69.56 89 ALA A CA 1
ATOM 664 C C . ALA A 1 89 ? -1.801 -1.077 -20.254 1.00 69.56 89 ALA A C 1
ATOM 666 O O . ALA A 1 89 ? -1.157 -0.988 -21.302 1.00 69.56 89 ALA A O 1
ATOM 667 N N . LYS A 1 90 ? -3.141 -1.147 -20.237 1.00 66.50 90 LYS A N 1
ATOM 668 C CA . LYS A 1 90 ? -3.978 -1.141 -21.448 1.00 66.50 90 LYS A CA 1
ATOM 669 C C . LYS A 1 90 ? -3.754 0.098 -22.316 1.00 66.50 90 LYS A C 1
ATOM 671 O O . LYS A 1 90 ? -3.759 -0.012 -23.537 1.00 66.50 90 LYS A O 1
ATOM 676 N N . SER A 1 91 ? -3.542 1.265 -21.704 1.00 67.00 91 SER A N 1
ATOM 677 C CA . SER A 1 91 ? -3.324 2.525 -22.428 1.00 67.00 91 SER A CA 1
ATOM 678 C C . SER A 1 91 ? -1.935 2.647 -23.065 1.00 67.00 91 SER A C 1
ATOM 680 O O . SER A 1 91 ? -1.777 3.386 -24.034 1.00 67.00 91 SER A O 1
ATOM 682 N N . ILE A 1 92 ? -0.943 1.907 -22.554 1.00 66.88 92 ILE A N 1
ATOM 683 C CA . ILE A 1 92 ? 0.461 1.978 -22.998 1.00 66.88 92 ILE A CA 1
ATOM 684 C C . ILE A 1 92 ? 0.932 0.716 -23.738 1.00 66.88 92 ILE A C 1
ATOM 686 O O . ILE A 1 92 ? 2.108 0.608 -24.074 1.00 66.88 92 ILE A O 1
ATOM 690 N N . GLY A 1 93 ? 0.029 -0.234 -24.004 1.00 61.88 93 GLY A N 1
ATOM 691 C CA . GLY A 1 93 ? 0.336 -1.468 -24.735 1.00 61.88 93 GLY A CA 1
ATOM 692 C C . GLY A 1 93 ? 1.189 -2.471 -23.952 1.00 61.88 93 GLY A C 1
ATOM 693 O O . GLY A 1 93 ? 1.867 -3.294 -24.562 1.00 61.88 93 GLY A O 1
ATOM 694 N N . MET A 1 94 ? 1.177 -2.399 -22.618 1.00 67.06 94 MET A N 1
ATOM 695 C CA . MET A 1 94 ? 1.865 -3.360 -21.755 1.00 67.06 94 MET A CA 1
ATOM 696 C C . MET A 1 94 ? 0.991 -4.604 -21.553 1.00 67.06 94 MET A C 1
ATOM 698 O O . MET A 1 94 ? -0.225 -4.497 -21.384 1.00 67.06 94 MET A O 1
ATOM 702 N N . GLU A 1 95 ? 1.613 -5.783 -21.581 1.00 65.94 95 GLU A N 1
ATOM 703 C CA . GLU A 1 95 ? 0.921 -7.050 -21.348 1.00 65.94 95 GLU A CA 1
ATOM 704 C C . GLU A 1 95 ? 0.368 -7.103 -19.916 1.00 65.94 95 GLU A C 1
ATOM 706 O O . GLU A 1 95 ? 1.026 -6.680 -18.963 1.00 65.94 95 GLU A O 1
ATOM 711 N N . SER A 1 96 ? -0.875 -7.569 -19.773 1.00 68.69 96 SER A N 1
ATOM 712 C CA . SER A 1 96 ? -1.520 -7.691 -18.466 1.00 68.69 96 SER A CA 1
ATOM 713 C C . SER A 1 96 ? -0.930 -8.884 -17.722 1.00 68.69 96 SER A C 1
ATOM 715 O O . SER A 1 96 ? -0.864 -9.982 -18.266 1.00 68.69 96 SER A O 1
ATOM 717 N N . ASP A 1 97 ? -0.514 -8.659 -16.479 1.00 76.25 97 ASP A N 1
ATOM 718 C CA . ASP A 1 97 ? -0.050 -9.709 -15.578 1.00 76.25 97 ASP A CA 1
ATOM 719 C C . ASP A 1 97 ? -1.268 -10.501 -15.053 1.00 76.25 97 ASP A C 1
ATOM 721 O O . ASP A 1 97 ? -2.071 -9.941 -14.294 1.00 76.25 97 ASP A O 1
ATOM 725 N N . PRO A 1 98 ? -1.449 -11.776 -15.457 1.00 77.88 98 PRO A N 1
ATOM 726 C CA . PRO A 1 98 ? -2.631 -12.559 -15.099 1.00 77.88 98 PRO A CA 1
ATOM 727 C C . PRO A 1 98 ? -2.708 -12.871 -13.598 1.00 77.88 98 PRO A C 1
A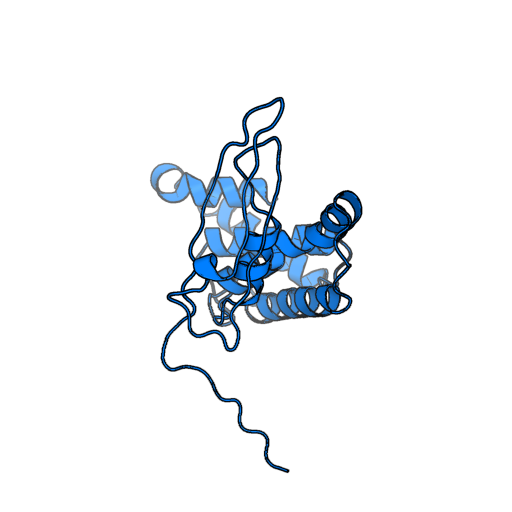TOM 729 O O . PRO A 1 98 ? -3.807 -13.048 -13.072 1.00 77.88 98 PRO A O 1
ATOM 732 N N . ASP A 1 99 ? -1.572 -12.880 -12.897 1.00 83.50 99 ASP A N 1
ATOM 733 C CA . ASP A 1 99 ? -1.493 -13.200 -11.469 1.00 83.50 99 ASP A CA 1
ATOM 734 C C . ASP A 1 99 ? -1.641 -11.951 -10.583 1.00 83.50 99 ASP A C 1
ATOM 736 O O . ASP A 1 99 ? -1.806 -12.056 -9.363 1.00 83.50 99 ASP A O 1
ATOM 740 N N . LEU A 1 100 ? -1.635 -10.752 -11.180 1.00 84.06 100 LEU A N 1
ATOM 741 C CA . LEU A 1 100 ? -1.693 -9.468 -10.478 1.00 84.06 100 LEU A CA 1
ATOM 742 C C . LEU A 1 100 ? -2.872 -9.378 -9.506 1.00 84.06 100 LEU A C 1
ATOM 744 O O . LEU A 1 100 ? -2.697 -8.939 -8.369 1.00 84.06 100 LEU A O 1
ATOM 748 N N . HIS A 1 101 ? -4.058 -9.810 -9.942 1.00 90.00 101 HIS A N 1
ATOM 749 C CA . HIS A 1 101 ? -5.258 -9.783 -9.107 1.00 90.00 101 HIS A CA 1
ATOM 750 C C . HIS A 1 101 ? -5.084 -10.643 -7.848 1.00 90.00 101 HIS A C 1
ATOM 752 O O . HIS A 1 101 ? -5.365 -10.175 -6.747 1.00 90.00 101 HIS A O 1
ATOM 758 N N . GLY A 1 102 ? -4.556 -11.863 -7.995 1.00 91.25 102 GLY A N 1
ATOM 759 C CA . GLY A 1 102 ? -4.297 -12.762 -6.870 1.00 91.25 102 GLY A CA 1
ATOM 760 C C . GLY A 1 102 ? -3.324 -12.153 -5.863 1.00 91.25 102 GLY A C 1
ATOM 761 O O . GLY A 1 102 ? -3.620 -12.110 -4.673 1.00 91.25 102 GLY A O 1
ATOM 762 N N . ARG A 1 103 ? -2.217 -11.564 -6.335 1.00 90.31 103 ARG A N 1
ATOM 763 C CA . ARG A 1 103 ? -1.234 -10.912 -5.449 1.00 90.31 103 ARG A CA 1
ATOM 764 C C . ARG A 1 103 ? -1.818 -9.741 -4.660 1.00 90.31 103 ARG A C 1
ATOM 766 O O . ARG A 1 103 ? -1.472 -9.552 -3.496 1.00 90.31 103 ARG A O 1
ATOM 773 N N . ILE A 1 104 ? -2.671 -8.930 -5.288 1.00 93.00 104 ILE A N 1
ATOM 774 C CA . ILE A 1 104 ? -3.323 -7.806 -4.605 1.00 93.00 104 ILE A CA 1
ATOM 775 C C . ILE A 1 104 ? -4.342 -8.328 -3.587 1.00 93.00 104 ILE A C 1
ATOM 777 O O . ILE A 1 104 ? -4.392 -7.822 -2.467 1.00 93.00 104 ILE A O 1
ATOM 781 N N . GLN A 1 105 ? -5.110 -9.363 -3.937 1.00 96.75 105 GLN A N 1
ATOM 782 C CA . GLN A 1 105 ? -6.055 -9.990 -3.015 1.00 96.75 105 GLN A CA 1
ATOM 783 C C . GLN A 1 105 ? -5.340 -10.595 -1.795 1.00 96.75 105 GLN A C 1
ATOM 785 O O . GLN A 1 105 ? -5.784 -10.409 -0.661 1.00 96.75 105 GLN A O 1
ATOM 790 N N . ASP A 1 106 ? -4.187 -11.232 -2.001 1.00 95.62 106 ASP A N 1
ATOM 791 C CA . ASP A 1 106 ? -3.339 -11.728 -0.917 1.00 95.62 106 ASP A CA 1
ATOM 792 C C . ASP A 1 106 ? -2.825 -10.587 -0.032 1.00 95.62 106 ASP A C 1
ATOM 794 O O . ASP A 1 106 ? -2.803 -10.720 1.191 1.00 95.62 106 ASP A O 1
ATOM 798 N N . ALA A 1 107 ? -2.457 -9.442 -0.617 1.00 95.19 107 ALA A N 1
ATOM 799 C CA . ALA A 1 107 ? -2.048 -8.260 0.139 1.00 95.19 107 ALA A CA 1
ATOM 800 C C . ALA A 1 107 ? -3.192 -7.695 0.998 1.00 95.19 107 ALA A C 1
ATOM 802 O O . ALA A 1 107 ? -2.961 -7.364 2.162 1.00 95.19 107 ALA A O 1
ATOM 803 N N . VAL A 1 108 ? -4.424 -7.652 0.473 1.00 98.00 108 VAL A N 1
ATOM 804 C CA . VAL A 1 108 ? -5.633 -7.285 1.233 1.00 98.00 108 VAL A CA 1
ATOM 805 C C . VAL A 1 108 ? -5.811 -8.214 2.433 1.00 98.00 108 VAL A C 1
ATOM 807 O O . VAL A 1 108 ? -5.896 -7.751 3.571 1.00 98.00 108 VAL A O 1
ATOM 810 N N . TYR A 1 109 ? -5.801 -9.529 2.221 1.00 97.88 109 TYR A N 1
ATOM 811 C CA . TYR A 1 109 ? -5.944 -10.487 3.320 1.00 97.88 109 TYR A CA 1
ATOM 812 C C . TYR A 1 109 ? -4.786 -10.413 4.317 1.00 97.88 109 TYR A C 1
ATOM 814 O O . TYR A 1 109 ? -4.987 -10.565 5.525 1.00 97.88 109 TYR A O 1
ATOM 822 N N . LYS A 1 110 ? -3.576 -10.119 3.839 1.00 96.75 110 LYS A N 1
ATOM 823 C CA . LYS A 1 110 ? -2.397 -9.959 4.682 1.00 96.75 110 LYS A CA 1
ATOM 824 C C . LYS A 1 110 ? -2.529 -8.768 5.626 1.00 96.75 110 LYS A C 1
ATOM 826 O O . LYS A 1 110 ? -2.324 -8.952 6.824 1.00 96.75 110 LYS A O 1
ATOM 831 N N . VAL A 1 111 ? -2.901 -7.584 5.137 1.00 97.62 111 VAL A N 1
ATOM 832 C CA . VAL A 1 111 ? -3.073 -6.410 6.014 1.00 97.62 111 VAL A CA 1
ATOM 833 C C . VAL A 1 111 ? -4.264 -6.580 6.959 1.00 97.62 111 VAL A C 1
ATOM 835 O O . VAL A 1 111 ? -4.172 -6.204 8.123 1.00 97.62 111 VAL A O 1
ATOM 838 N N . LEU A 1 112 ? -5.336 -7.250 6.522 1.00 98.00 112 LEU A N 1
ATOM 839 C CA . LEU A 1 112 ? -6.464 -7.600 7.391 1.00 98.00 112 LEU A CA 1
ATOM 840 C C . LEU A 1 112 ? -6.064 -8.566 8.515 1.00 98.00 112 LEU A C 1
ATOM 842 O O . LEU A 1 112 ? -6.589 -8.468 9.620 1.00 98.00 112 LEU A O 1
ATOM 846 N N . SER A 1 113 ? -5.085 -9.449 8.289 1.00 97.56 113 SER A N 1
ATOM 847 C CA . SER A 1 113 ? -4.534 -10.301 9.357 1.00 97.56 113 SER A CA 1
ATOM 848 C C . SER A 1 113 ? -3.802 -9.515 10.455 1.00 97.56 113 SER A C 1
ATOM 850 O O . SER A 1 113 ? -3.524 -10.055 11.526 1.00 97.56 113 SER A O 1
ATOM 852 N N . TYR A 1 114 ? -3.496 -8.240 10.200 1.00 98.06 114 TYR A N 1
ATOM 853 C CA . TYR A 1 114 ? -2.867 -7.315 11.142 1.00 98.06 114 TYR A CA 1
ATOM 854 C C . TYR A 1 114 ? -3.867 -6.383 11.826 1.00 98.06 114 TYR A C 1
ATOM 856 O O . TYR A 1 114 ? -3.463 -5.538 12.626 1.00 98.06 114 TYR A O 1
ATOM 864 N N . GLN A 1 115 ? -5.160 -6.550 11.544 1.00 98.44 115 GLN A N 1
ATOM 865 C CA . GLN A 1 115 ? -6.222 -5.793 12.183 1.00 98.44 115 GLN A C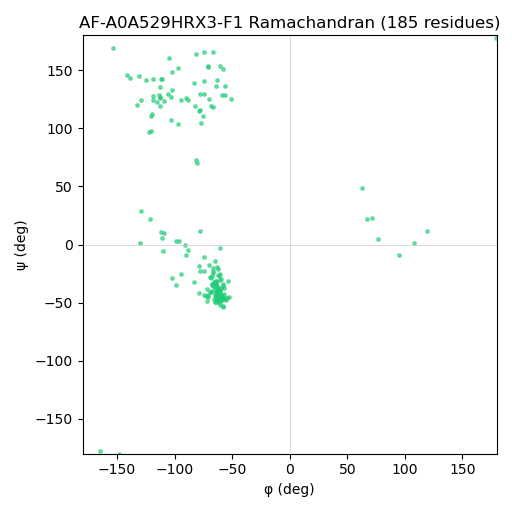A 1
ATOM 866 C C . GLN A 1 115 ? -6.508 -6.340 13.590 1.00 98.44 115 GLN A C 1
ATOM 868 O O . GLN A 1 115 ? -6.707 -7.540 13.793 1.00 98.44 115 GLN A O 1
ATOM 873 N N . ALA A 1 116 ? -6.533 -5.454 14.580 1.00 97.88 116 ALA A N 1
ATOM 874 C CA . ALA A 1 116 ? -6.998 -5.738 15.929 1.00 97.88 116 ALA A CA 1
ATOM 875 C C . ALA A 1 116 ? -8.529 -5.674 16.018 1.00 97.88 116 ALA A C 1
ATOM 877 O O . ALA A 1 116 ? -9.203 -5.087 15.176 1.00 97.88 116 ALA A O 1
ATOM 878 N N . SER A 1 117 ? -9.098 -6.226 17.091 1.00 96.06 117 SER A N 1
ATOM 879 C CA . SER A 1 117 ? -10.548 -6.178 17.339 1.00 96.06 117 SER A CA 1
ATOM 880 C C . SER A 1 117 ? -11.103 -4.758 17.512 1.00 96.06 117 SER A C 1
ATOM 882 O O . SER A 1 117 ? -12.299 -4.547 17.315 1.00 96.06 117 SER A O 1
ATOM 884 N N . SER A 1 118 ? -10.248 -3.790 17.858 1.00 94.88 118 SER A N 1
ATOM 885 C CA . SER A 1 118 ? -10.553 -2.353 17.879 1.00 94.88 118 SER A CA 1
ATOM 886 C C . SER A 1 118 ? -10.735 -1.749 16.484 1.00 94.88 118 SER A C 1
ATOM 888 O O . SER A 1 118 ? -11.304 -0.669 16.376 1.00 94.88 118 SER A O 1
ATOM 890 N N . GLY A 1 119 ? -10.268 -2.426 15.432 1.00 96.94 119 GLY A N 1
ATOM 891 C CA . GLY A 1 119 ? -10.237 -1.930 14.056 1.00 96.94 119 GLY A CA 1
ATOM 892 C C . GLY A 1 119 ? -8.913 -1.284 13.640 1.00 96.94 119 GLY A C 1
ATOM 893 O O . GLY A 1 119 ? -8.738 -1.039 12.449 1.00 96.94 119 GLY A O 1
ATOM 894 N N . SER A 1 120 ? -7.991 -1.053 14.581 1.00 97.50 120 SER A N 1
ATOM 895 C CA . SER A 1 120 ? -6.629 -0.560 14.327 1.00 97.50 120 SER A CA 1
ATOM 896 C C . SER A 1 120 ? -5.716 -1.639 13.740 1.00 97.50 120 SER A C 1
ATOM 898 O O . SER A 1 120 ? -6.024 -2.830 13.811 1.00 97.50 120 SER A O 1
ATOM 900 N N . PHE A 1 121 ? -4.566 -1.238 13.210 1.00 98.19 121 PHE A N 1
ATOM 901 C CA . PHE A 1 121 ? -3.580 -2.106 12.581 1.00 98.19 121 PHE A CA 1
ATOM 902 C C . PHE A 1 121 ? -2.237 -2.050 13.314 1.00 98.19 121 PHE A C 1
ATOM 904 O O . PHE A 1 121 ? -1.785 -1.004 13.776 1.00 98.19 121 PHE A O 1
ATOM 911 N N . GLY A 1 122 ? -1.568 -3.198 13.416 1.00 96.81 122 GLY A N 1
ATOM 912 C CA . GLY A 1 122 ? -0.177 -3.264 13.863 1.00 96.81 122 GLY A CA 1
ATOM 913 C C . GLY A 1 122 ? 0.788 -3.521 12.707 1.00 96.81 122 GLY A C 1
ATOM 914 O O . GLY A 1 122 ? 0.415 -4.026 11.651 1.00 96.81 122 GLY A O 1
ATOM 915 N N . LEU A 1 123 ? 2.071 -3.214 12.917 1.00 93.94 123 LEU A N 1
ATOM 916 C CA . LEU A 1 123 ? 3.093 -3.362 11.873 1.00 93.94 123 LEU A CA 1
ATOM 917 C C . LEU A 1 123 ? 3.282 -4.813 11.406 1.00 93.94 123 LEU A C 1
ATOM 919 O O . LEU A 1 123 ? 3.526 -5.034 10.227 1.00 93.94 123 LEU A O 1
ATOM 923 N N . TRP A 1 124 ? 3.184 -5.800 12.300 1.00 94.25 124 TRP A N 1
ATOM 924 C CA . TRP A 1 124 ? 3.504 -7.209 11.998 1.00 94.25 124 TRP A CA 1
ATOM 925 C C . TRP A 1 124 ? 2.413 -8.205 12.413 1.00 94.25 124 TRP A C 1
ATOM 927 O O . TRP A 1 124 ? 2.585 -9.415 12.264 1.00 94.25 124 TRP A O 1
ATOM 937 N N . GLY A 1 125 ? 1.315 -7.703 12.966 1.00 95.56 125 GLY A N 1
ATOM 938 C CA . GLY A 1 125 ? 0.260 -8.462 13.626 1.00 95.56 125 GLY A CA 1
ATOM 939 C C . GLY A 1 125 ? -0.817 -7.511 14.151 1.00 95.56 125 GLY A C 1
ATOM 940 O O . GLY A 1 125 ? -0.637 -6.299 14.036 1.00 95.56 125 GLY A O 1
ATOM 941 N N . PRO A 1 126 ? -1.899 -8.032 14.752 1.00 97.06 126 PRO A N 1
ATOM 942 C CA . PRO A 1 126 ? -2.896 -7.215 15.438 1.00 97.06 126 PRO A CA 1
ATOM 943 C C . PRO A 1 126 ? -2.243 -6.251 16.435 1.00 97.06 126 PRO A C 1
ATOM 945 O O . PRO A 1 126 ? -1.478 -6.673 17.304 1.00 97.06 126 PRO A O 1
ATOM 948 N N . GLY A 1 127 ? -2.531 -4.958 16.305 1.00 93.88 127 GLY A N 1
ATOM 949 C CA . GLY A 1 127 ? -1.930 -3.908 17.123 1.00 93.88 127 GLY A CA 1
ATOM 950 C C . GLY A 1 127 ? -2.685 -2.586 17.032 1.00 93.88 127 GLY A C 1
ATOM 951 O O . GLY A 1 127 ? -3.737 -2.499 16.400 1.00 93.88 127 GLY A O 1
ATOM 952 N N . SER A 1 128 ? -2.162 -1.569 17.710 1.00 92.81 128 SER A N 1
ATOM 953 C CA . SER A 1 128 ? -2.754 -0.233 17.802 1.00 92.81 128 SER A CA 1
ATOM 954 C C . SER A 1 128 ? -1.679 0.821 18.062 1.00 92.81 128 SER A C 1
ATOM 956 O O . SER A 1 128 ? -0.573 0.478 18.484 1.00 92.81 128 SER A O 1
ATOM 958 N N . GLY A 1 129 ? -2.045 2.099 17.946 1.00 87.50 129 GLY A N 1
ATOM 959 C CA . GLY A 1 129 ? -1.238 3.223 18.437 1.00 87.50 129 GLY A CA 1
ATOM 960 C C . GLY A 1 129 ? -0.571 4.064 17.351 1.00 87.50 129 GLY A C 1
ATOM 961 O O . GLY A 1 129 ? 0.102 5.034 17.684 1.00 87.50 129 GLY A O 1
ATOM 962 N N . ASP A 1 130 ? -0.789 3.733 16.080 1.00 93.69 130 ASP A N 1
ATOM 963 C CA . ASP A 1 130 ? -0.281 4.488 14.938 1.00 93.69 130 ASP A CA 1
ATOM 964 C C . ASP A 1 130 ? -1.455 4.926 14.049 1.00 93.69 130 ASP A C 1
ATOM 966 O O . ASP A 1 130 ? -1.961 4.164 13.227 1.00 93.69 130 ASP A O 1
ATOM 970 N N . LEU A 1 131 ? -1.912 6.166 14.253 1.00 94.94 131 LEU A N 1
ATOM 971 C CA . LEU A 1 131 ? -3.047 6.728 13.514 1.00 94.94 131 LEU A CA 1
ATOM 972 C C . LEU A 1 131 ? -2.729 6.892 12.023 1.00 94.94 131 LEU A C 1
ATOM 974 O O . LEU A 1 131 ? -3.618 6.741 11.186 1.00 94.94 131 LEU A O 1
ATOM 978 N N . TRP A 1 132 ? -1.471 7.189 11.690 1.00 96.00 132 TRP A N 1
ATOM 979 C CA . TRP A 1 132 ? -1.048 7.305 10.301 1.00 96.00 132 TRP A CA 1
ATOM 980 C C . TRP A 1 132 ? -1.138 5.953 9.601 1.00 96.00 132 TRP A C 1
ATOM 982 O O . TRP A 1 132 ? -1.717 5.866 8.520 1.00 96.00 132 TRP A O 1
ATOM 992 N N . LEU A 1 133 ? -0.625 4.895 10.234 1.00 97.06 133 LEU A N 1
ATOM 993 C CA . LEU A 1 133 ? -0.704 3.538 9.700 1.00 97.06 133 LEU A CA 1
ATOM 994 C C . LEU A 1 133 ? -2.156 3.077 9.571 1.00 97.06 133 LEU A C 1
ATOM 996 O O . LEU A 1 133 ? -2.524 2.508 8.542 1.00 97.06 133 LEU A O 1
ATOM 1000 N N . ASP A 1 134 ? -2.979 3.350 10.586 1.00 97.50 134 ASP A N 1
ATOM 1001 C CA . ASP A 1 134 ? -4.405 3.035 10.559 1.00 97.50 134 ASP A CA 1
ATOM 1002 C C . ASP A 1 134 ? -5.087 3.701 9.356 1.00 97.50 134 ASP A C 1
ATOM 1004 O O . ASP A 1 134 ? -5.809 3.034 8.610 1.00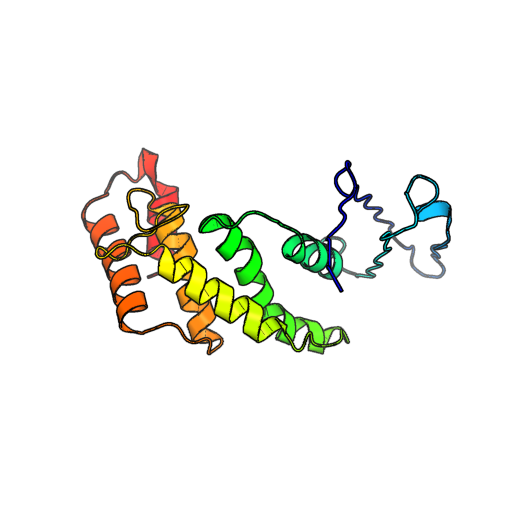 97.50 134 ASP A O 1
ATOM 1008 N N . ALA A 1 135 ? -4.828 4.991 9.123 1.00 98.00 135 ALA A N 1
ATOM 1009 C CA . ALA A 1 135 ? -5.363 5.722 7.976 1.00 98.00 135 ALA A CA 1
ATOM 1010 C C . ALA A 1 135 ? -4.830 5.165 6.646 1.00 98.00 135 ALA A C 1
ATOM 1012 O O . ALA A 1 135 ? -5.617 4.913 5.733 1.00 98.00 135 ALA A O 1
ATOM 1013 N N . TYR A 1 136 ? -3.525 4.892 6.560 1.00 98.06 136 TYR A N 1
ATOM 1014 C CA . TYR A 1 136 ? -2.854 4.389 5.358 1.00 98.06 136 TYR A CA 1
ATOM 1015 C C . TYR A 1 136 ? -3.414 3.038 4.895 1.00 98.06 136 TYR A C 1
ATOM 1017 O O . TYR A 1 136 ? -3.785 2.861 3.731 1.00 98.06 136 TYR A O 1
ATOM 1025 N N . VAL A 1 137 ? -3.538 2.081 5.819 1.00 98.12 137 VAL A N 1
ATOM 1026 C CA . VAL A 1 137 ? -4.109 0.761 5.521 1.00 98.12 137 VAL A CA 1
ATOM 1027 C C . VAL A 1 137 ? -5.599 0.881 5.194 1.00 98.12 137 VAL A C 1
ATOM 1029 O O . VAL A 1 137 ? -6.075 0.239 4.256 1.00 98.12 137 VAL A O 1
ATOM 1032 N N . THR A 1 138 ? -6.339 1.727 5.916 1.00 98.38 138 THR A N 1
ATOM 1033 C CA . THR A 1 138 ? -7.773 1.938 5.660 1.00 98.38 138 THR A CA 1
ATOM 1034 C C . THR A 1 138 ? -8.018 2.534 4.275 1.00 98.38 138 THR A C 1
ATOM 1036 O O . THR A 1 138 ? -8.924 2.079 3.577 1.00 98.38 138 THR A O 1
ATOM 10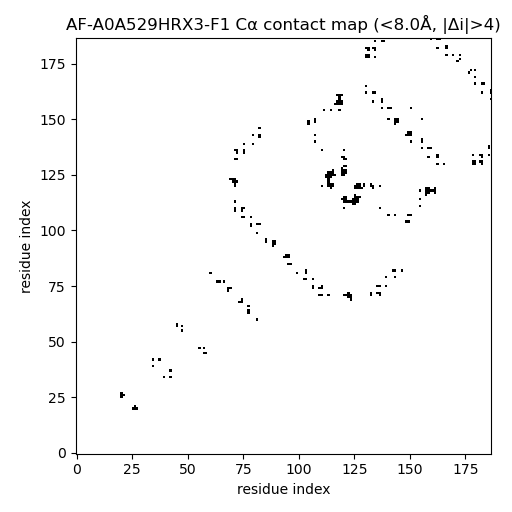39 N N . GLU A 1 139 ? -7.194 3.483 3.823 1.00 98.38 139 GLU A N 1
ATOM 1040 C CA . GLU A 1 139 ? -7.277 4.026 2.464 1.00 98.38 139 GLU A CA 1
ATOM 1041 C C . GLU A 1 139 ? -7.098 2.928 1.411 1.00 98.38 139 GLU A C 1
ATOM 1043 O O . GLU A 1 139 ? -7.886 2.826 0.465 1.00 98.38 139 GLU A O 1
ATOM 1048 N N . PHE A 1 140 ? -6.078 2.086 1.576 1.00 98.19 140 PHE A N 1
ATOM 1049 C CA . PHE A 1 140 ? -5.837 0.974 0.666 1.00 98.19 140 PHE A CA 1
ATOM 1050 C C . PHE A 1 140 ? -7.026 0.016 0.606 1.00 98.19 140 PHE A C 1
ATOM 1052 O O . PHE A 1 140 ? -7.449 -0.348 -0.491 1.00 98.19 140 PHE A O 1
ATOM 1059 N N . LEU A 1 141 ? -7.616 -0.339 1.749 1.00 98.44 141 LEU A N 1
ATOM 1060 C CA . LEU A 1 141 ? -8.807 -1.189 1.801 1.00 98.44 141 LEU A CA 1
ATOM 1061 C C . LEU A 1 141 ? -10.020 -0.528 1.126 1.00 98.44 141 LEU A C 1
ATOM 1063 O O . LEU A 1 141 ? -10.741 -1.198 0.381 1.00 98.44 141 LEU A O 1
ATOM 1067 N N . THR A 1 142 ? -10.225 0.781 1.315 1.00 98.00 142 THR A N 1
ATOM 1068 C CA . THR A 1 142 ? -11.274 1.542 0.615 1.00 98.00 142 THR A CA 1
ATOM 1069 C C . THR A 1 142 ? -11.093 1.450 -0.896 1.00 98.00 142 THR A C 1
ATOM 1071 O O . THR A 1 142 ? -12.009 1.016 -1.600 1.00 98.00 142 THR A O 1
ATOM 1074 N N . ARG A 1 143 ? -9.901 1.790 -1.396 1.00 97.62 143 ARG A N 1
ATOM 1075 C CA . ARG A 1 143 ? -9.582 1.781 -2.831 1.00 97.62 143 ARG A CA 1
ATOM 1076 C C . ARG A 1 143 ? -9.630 0.370 -3.420 1.00 97.62 143 ARG A C 1
ATOM 1078 O O . ARG A 1 143 ? -10.129 0.183 -4.526 1.00 97.62 143 ARG A O 1
ATOM 1085 N N . ALA A 1 144 ? -9.184 -0.646 -2.684 1.00 97.38 144 ALA A N 1
ATOM 1086 C CA . ALA A 1 144 ? -9.290 -2.042 -3.104 1.00 97.38 144 ALA A CA 1
ATOM 1087 C C . ALA A 1 144 ? -10.761 -2.458 -3.284 1.00 97.38 144 ALA A C 1
ATOM 1089 O O . ALA A 1 144 ? -11.127 -3.041 -4.305 1.00 97.38 144 ALA A O 1
ATOM 1090 N N . ARG A 1 145 ? -11.640 -2.080 -2.350 1.00 96.75 145 ARG A N 1
ATOM 1091 C CA . ARG A 1 145 ? -13.085 -2.328 -2.463 1.00 96.75 145 ARG A CA 1
ATOM 1092 C C . ARG A 1 145 ? -13.711 -1.599 -3.659 1.00 96.75 145 ARG A C 1
ATOM 1094 O O . ARG A 1 145 ? -14.570 -2.164 -4.339 1.00 96.75 145 ARG A O 1
ATOM 1101 N N . GLU A 1 146 ? -13.289 -0.368 -3.950 1.00 95.69 146 GLU A N 1
ATOM 1102 C CA . GLU A 1 146 ? -13.719 0.373 -5.151 1.00 95.69 146 GLU A CA 1
ATOM 1103 C C . GLU A 1 146 ? -13.336 -0.366 -6.439 1.00 95.69 146 GLU A C 1
ATOM 1105 O O . GLU A 1 146 ? -14.169 -0.506 -7.339 1.00 95.69 146 GLU A O 1
ATOM 1110 N N . GLN A 1 147 ? -12.126 -0.932 -6.463 1.00 94.31 147 GLN A N 1
ATOM 1111 C CA . GLN A 1 147 ? -11.597 -1.788 -7.529 1.00 94.31 147 GLN A CA 1
ATOM 1112 C C . GLN A 1 147 ? -12.124 -3.237 -7.491 1.00 94.31 147 GLN A C 1
ATOM 1114 O O . GLN A 1 147 ? -11.643 -4.090 -8.233 1.00 94.31 147 GLN A O 1
ATOM 1119 N N . LYS A 1 148 ? -13.151 -3.515 -6.675 1.00 94.94 148 LYS A N 1
ATOM 1120 C CA . LYS A 1 148 ? -13.864 -4.804 -6.582 1.00 94.94 148 LYS A CA 1
ATOM 1121 C C . LYS A 1 148 ? -13.050 -5.976 -6.017 1.00 94.94 148 LYS A C 1
ATOM 1123 O O . LYS A 1 148 ? -13.433 -7.123 -6.235 1.00 94.94 148 LYS A O 1
ATOM 1128 N N . TYR A 1 149 ? -11.988 -5.708 -5.258 1.00 97.19 149 TYR A N 1
ATOM 1129 C CA . TYR A 1 149 ? -11.349 -6.728 -4.420 1.00 97.19 149 TYR A CA 1
ATOM 1130 C C . TYR A 1 149 ? -12.238 -7.095 -3.228 1.00 97.19 149 TYR A C 1
ATOM 1132 O O . TYR A 1 149 ? -13.055 -6.289 -2.767 1.00 97.19 149 TYR A O 1
ATOM 1140 N N . ASP A 1 150 ? -12.069 -8.313 -2.718 1.00 98.06 150 ASP A N 1
ATOM 1141 C CA . ASP A 1 150 ? -12.811 -8.797 -1.560 1.00 98.06 150 ASP A CA 1
ATOM 1142 C C . ASP A 1 150 ? -12.245 -8.196 -0.269 1.00 98.06 150 ASP A C 1
ATOM 1144 O O . ASP A 1 150 ? -11.182 -8.589 0.215 1.00 98.06 150 ASP A O 1
ATOM 1148 N N . VAL A 1 151 ? -12.978 -7.222 0.271 1.00 98.38 151 VAL A N 1
ATOM 1149 C CA . VAL A 1 151 ? -12.734 -6.603 1.575 1.00 98.38 151 VAL A CA 1
ATOM 1150 C C . VAL A 1 151 ? -13.985 -6.823 2.431 1.00 98.38 151 VAL A C 1
ATOM 1152 O O . VAL A 1 151 ? -15.023 -6.205 2.158 1.00 98.38 151 VAL A O 1
ATOM 1155 N N . PRO A 1 152 ? -13.928 -7.667 3.480 1.00 98.12 152 PRO A N 1
ATOM 1156 C CA . PRO A 1 152 ? -15.082 -7.949 4.322 1.00 98.12 152 PRO A CA 1
ATOM 1157 C C . PRO A 1 152 ? -15.687 -6.677 4.926 1.00 98.12 152 PRO A C 1
ATOM 1159 O O . PRO A 1 152 ? -14.999 -5.883 5.571 1.00 98.12 152 PRO A O 1
ATOM 1162 N N . ALA A 1 153 ? -17.004 -6.502 4.777 1.00 97.62 153 ALA A N 1
ATOM 1163 C CA . ALA A 1 153 ? -17.702 -5.293 5.226 1.00 97.62 153 ALA A CA 1
ATOM 1164 C C . ALA A 1 153 ? -17.523 -5.020 6.729 1.00 97.62 153 ALA A C 1
ATOM 1166 O O . ALA A 1 153 ? -17.394 -3.869 7.138 1.00 97.62 153 ALA A O 1
ATOM 1167 N N . GLN A 1 154 ? -17.476 -6.073 7.550 1.00 97.81 154 GLN A N 1
ATOM 1168 C CA . GLN A 1 154 ? -17.241 -5.944 8.988 1.00 97.81 154 GLN A CA 1
ATOM 1169 C C . GLN A 1 154 ? -15.858 -5.358 9.293 1.00 97.81 154 GLN A C 1
ATOM 1171 O O . GLN A 1 154 ? -15.769 -4.417 10.077 1.00 97.81 154 GLN A O 1
ATOM 1176 N N . ALA A 1 155 ? -14.810 -5.881 8.654 1.00 97.62 155 ALA A N 1
ATOM 1177 C CA . ALA A 1 155 ? -13.440 -5.405 8.826 1.00 97.62 155 ALA A CA 1
ATOM 1178 C C . ALA A 1 155 ? -13.295 -3.944 8.376 1.00 97.62 155 ALA A C 1
ATOM 1180 O O . ALA A 1 155 ? -12.704 -3.126 9.081 1.00 97.62 155 ALA A O 1
ATOM 1181 N N . MET A 1 156 ? -13.919 -3.592 7.246 1.00 98.31 156 MET A N 1
ATOM 1182 C CA . MET A 1 156 ? -13.932 -2.219 6.743 1.00 98.31 156 MET A CA 1
ATOM 1183 C C . MET A 1 156 ? -14.650 -1.259 7.700 1.00 98.31 156 MET A C 1
ATOM 1185 O O . MET A 1 156 ? -14.141 -0.183 8.003 1.00 98.31 156 MET A O 1
ATOM 1189 N N . ASN A 1 157 ? -15.817 -1.652 8.216 1.00 98.25 157 ASN A N 1
ATOM 1190 C CA . ASN A 1 157 ? -16.557 -0.840 9.181 1.00 98.25 157 ASN A CA 1
ATOM 1191 C C . ASN A 1 157 ? -15.768 -0.655 10.484 1.00 98.25 157 ASN A C 1
ATOM 1193 O O . ASN A 1 157 ? -15.779 0.433 11.049 1.00 98.25 157 ASN A O 1
ATOM 1197 N N . GLN A 1 158 ? -15.065 -1.688 10.956 1.00 98.12 158 GLN A N 1
ATOM 1198 C CA . GLN A 1 158 ? -14.196 -1.584 12.130 1.00 98.12 158 GLN A CA 1
ATOM 1199 C C . GLN A 1 158 ? -13.039 -0.607 11.899 1.00 98.12 158 GLN A C 1
ATOM 1201 O O . GLN A 1 158 ? -12.788 0.226 12.764 1.00 98.12 158 GLN A O 1
ATOM 1206 N N . ALA A 1 159 ? -12.389 -0.655 10.733 1.00 98.12 159 ALA A N 1
ATOM 1207 C CA . ALA A 1 159 ? -11.314 0.271 10.378 1.00 98.12 159 ALA A CA 1
ATOM 1208 C C . ALA A 1 159 ? -11.796 1.735 10.362 1.00 98.12 159 ALA A C 1
ATOM 1210 O O . ALA A 1 159 ? -11.201 2.595 11.007 1.00 98.12 159 ALA A O 1
ATOM 1211 N N . LEU A 1 160 ? -12.934 2.011 9.713 1.00 98.00 160 LEU A N 1
ATOM 1212 C CA . LEU A 1 160 ? -13.520 3.359 9.668 1.00 98.00 160 LEU A CA 1
ATOM 1213 C C . LEU A 1 160 ? -13.956 3.848 11.056 1.00 98.00 160 LEU A C 1
ATOM 1215 O O . LEU A 1 160 ? -13.699 4.995 11.416 1.00 98.00 160 LEU A O 1
ATOM 1219 N N . ASN A 1 161 ? -14.576 2.977 11.857 1.00 97.56 161 ASN A N 1
ATOM 1220 C CA . ASN A 1 161 ? -14.962 3.309 13.227 1.00 97.56 161 ASN A CA 1
ATOM 1221 C C . ASN A 1 161 ? -13.736 3.603 14.102 1.00 97.56 161 ASN A C 1
ATOM 1223 O O . ASN A 1 161 ? -13.790 4.510 14.927 1.00 97.56 161 ASN A O 1
ATOM 1227 N N . ASN A 1 162 ? -12.629 2.876 13.920 1.00 97.25 162 ASN A N 1
ATOM 1228 C CA . ASN A 1 162 ? -11.371 3.150 14.613 1.00 97.25 162 ASN A CA 1
ATOM 1229 C C . ASN A 1 162 ? -10.853 4.562 14.301 1.00 97.25 162 ASN A C 1
ATOM 1231 O O . ASN A 1 162 ? -10.540 5.300 15.231 1.00 97.25 162 ASN A O 1
ATOM 1235 N N . LEU A 1 163 ? -10.844 4.978 13.028 1.00 96.69 163 LEU A N 1
ATOM 1236 C CA . LEU A 1 163 ? -10.437 6.339 12.648 1.00 96.69 163 LEU A CA 1
ATOM 1237 C C . LEU A 1 163 ? -11.357 7.409 13.250 1.00 96.69 163 LEU A C 1
ATOM 1239 O O . LEU A 1 163 ? -10.868 8.373 13.836 1.00 96.69 163 LEU A O 1
ATOM 1243 N N . GLN A 1 164 ? -12.680 7.220 13.166 1.00 95.88 164 GLN A N 1
ATOM 1244 C CA . GLN A 1 164 ? -13.655 8.146 13.758 1.00 95.88 164 GLN A CA 1
ATOM 12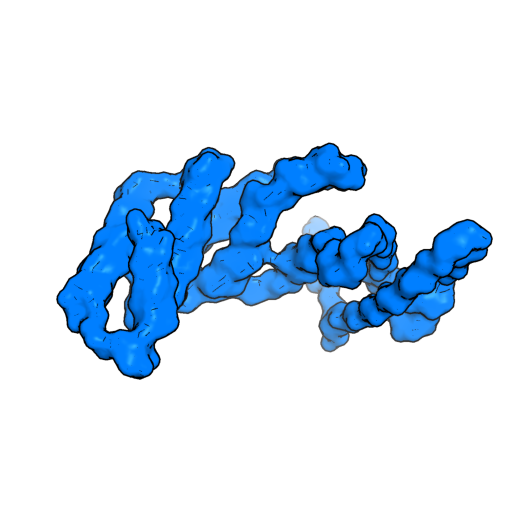45 C C . GLN A 1 164 ? -13.469 8.279 15.271 1.00 95.88 164 GLN A C 1
ATOM 1247 O O . GLN A 1 164 ? -13.482 9.389 15.801 1.00 95.88 164 GLN A O 1
ATOM 1252 N N . ASN A 1 165 ? -13.261 7.158 15.965 1.00 93.75 165 ASN A N 1
ATOM 1253 C CA . ASN A 1 165 ? -13.023 7.155 17.403 1.00 93.75 165 ASN A CA 1
ATOM 1254 C C . ASN A 1 165 ? -11.714 7.875 17.743 1.00 93.75 165 ASN A C 1
ATOM 1256 O O . ASN A 1 165 ? -11.721 8.748 18.607 1.00 93.75 165 ASN A O 1
ATOM 1260 N N . SER A 1 166 ? -10.615 7.572 17.046 1.00 91.69 166 SER A N 1
ATOM 1261 C CA . SER A 1 166 ? -9.319 8.229 17.260 1.00 91.69 166 SER A CA 1
ATOM 1262 C C . SER A 1 166 ? -9.403 9.745 17.076 1.00 91.69 166 SER A C 1
ATOM 1264 O O . SER A 1 166 ? -8.931 10.481 17.937 1.00 91.69 166 SER A O 1
ATOM 1266 N N . LEU A 1 167 ? -10.084 10.223 16.030 1.00 91.56 167 LEU A N 1
ATOM 1267 C CA . LEU A 1 167 ? -10.314 11.655 15.790 1.00 91.56 167 LEU A CA 1
ATOM 1268 C C . LEU A 1 167 ? -11.234 12.311 16.830 1.00 91.56 167 LEU A C 1
ATOM 1270 O O . LEU A 1 167 ? -11.142 13.511 17.075 1.00 91.56 167 LEU A O 1
ATOM 1274 N N . GLY A 1 168 ? -12.130 11.539 17.449 1.00 87.94 168 GLY A N 1
ATOM 1275 C CA . GLY A 1 168 ? -12.967 12.017 18.547 1.00 87.94 168 GLY A CA 1
ATOM 1276 C C . GLY A 1 168 ? -12.184 12.282 19.838 1.00 87.94 168 GLY A C 1
ATOM 1277 O O . GLY A 1 168 ? -12.592 13.134 20.628 1.00 87.94 168 GLY A O 1
ATOM 1278 N N . TYR A 1 169 ? -11.069 11.574 20.049 1.00 82.94 169 TYR A N 1
ATOM 1279 C CA . TYR A 1 169 ? -10.228 11.696 21.245 1.00 82.94 169 TYR A CA 1
ATOM 1280 C C . TYR A 1 169 ? -8.992 12.579 21.043 1.00 82.94 169 TYR A C 1
ATOM 1282 O O . TYR A 1 169 ? -8.578 13.258 21.983 1.00 82.94 169 TYR A O 1
ATOM 1290 N N . ASP A 1 170 ? -8.398 12.566 19.851 1.00 78.06 170 ASP A N 1
ATOM 1291 C CA . ASP A 1 170 ? -7.136 13.240 19.556 1.00 78.06 170 ASP A CA 1
ATOM 1292 C C . ASP A 1 170 ? -7.375 14.614 18.914 1.00 78.06 170 ASP A C 1
ATOM 1294 O O . ASP A 1 170 ? -7.733 14.727 17.741 1.00 78.06 170 ASP A O 1
ATOM 1298 N N . GLN A 1 171 ? -7.209 15.670 19.714 1.00 76.50 171 GLN A N 1
ATOM 1299 C CA . GLN A 1 171 ? -7.363 17.066 19.285 1.00 76.50 171 GLN A CA 1
ATOM 1300 C C . GLN A 1 171 ? -6.027 17.811 19.210 1.00 76.50 171 GLN A C 1
ATOM 1302 O O . GLN A 1 171 ? -6.016 19.035 19.045 1.00 76.50 171 GLN A O 1
ATOM 1307 N N . ASP A 1 172 ? -4.902 17.103 19.332 1.00 84.19 172 ASP A N 1
ATOM 1308 C CA . ASP A 1 172 ? -3.578 17.711 19.273 1.00 84.19 172 ASP A CA 1
ATOM 1309 C C . ASP A 1 172 ? -3.143 17.960 17.824 1.00 84.19 172 ASP A C 1
ATOM 1311 O O . ASP A 1 172 ? -2.261 17.318 17.256 1.00 84.19 172 ASP A O 1
ATOM 1315 N N . VAL A 1 173 ? -3.804 18.929 17.196 1.00 83.44 173 VAL A N 1
ATOM 1316 C CA . VAL A 1 173 ? -3.535 19.315 15.808 1.00 83.44 173 VAL A CA 1
ATOM 1317 C C . VAL A 1 173 ? -2.144 19.945 15.650 1.00 83.44 173 VAL A C 1
ATOM 1319 O O . VAL A 1 173 ? -1.624 19.977 14.536 1.00 83.44 173 VAL A O 1
ATOM 1322 N N . GLN A 1 174 ? -1.529 20.449 16.728 1.00 84.62 174 GLN A N 1
ATOM 1323 C CA . GLN A 1 174 ? -0.206 21.074 16.649 1.00 84.62 174 GLN A CA 1
ATOM 1324 C C . GLN A 1 174 ? 0.885 20.035 16.406 1.00 84.62 174 GLN A C 1
ATOM 1326 O O . GLN A 1 174 ? 1.671 20.206 15.474 1.00 84.62 174 GLN A O 1
ATOM 1331 N N . ASP A 1 175 ? 0.883 18.951 17.182 1.00 86.06 175 ASP A N 1
ATOM 1332 C CA . ASP A 1 175 ? 1.927 17.929 17.094 1.00 86.06 175 ASP A CA 1
ATOM 1333 C C . ASP A 1 175 ? 1.542 16.762 16.169 1.00 86.06 175 ASP A C 1
ATOM 1335 O O . ASP A 1 175 ? 2.424 16.129 15.589 1.00 86.06 175 ASP A O 1
ATOM 1339 N N . ARG A 1 176 ? 0.239 16.503 15.974 1.00 86.12 176 ARG A N 1
ATOM 1340 C CA . ARG A 1 176 ? -0.293 15.349 15.214 1.00 86.12 176 ARG A CA 1
ATOM 1341 C C . ARG A 1 176 ? -1.179 15.732 14.027 1.00 86.12 176 ARG A C 1
ATOM 1343 O O . ARG A 1 176 ? -2.024 14.964 13.556 1.00 86.12 176 ARG A O 1
ATOM 1350 N N . GLY A 1 177 ? -1.025 16.962 13.539 1.00 88.69 177 GLY A N 1
ATOM 1351 C CA . GLY A 1 177 ? -1.873 17.508 12.481 1.00 88.69 177 GLY A CA 1
ATOM 1352 C C . GLY A 1 177 ? -1.837 16.703 11.177 1.00 88.69 177 GLY A C 1
ATOM 1353 O O . GLY A 1 177 ? -2.845 16.652 10.475 1.00 88.69 177 GLY A O 1
ATOM 1354 N N . SER A 1 178 ? -0.717 16.043 10.862 1.00 91.25 178 SER A N 1
ATOM 1355 C CA . SER A 1 178 ? -0.573 15.266 9.620 1.00 91.25 178 SER A CA 1
ATOM 1356 C C . SER A 1 178 ? -1.384 13.971 9.660 1.00 91.25 178 SER A C 1
ATOM 1358 O O . SER A 1 178 ? -2.079 13.644 8.700 1.00 91.25 178 SER A O 1
ATOM 1360 N N . GLU A 1 179 ? -1.335 13.249 10.777 1.00 92.31 179 GLU A N 1
ATOM 1361 C CA . GLU A 1 179 ? -2.072 12.004 10.987 1.00 92.31 179 GLU A CA 1
ATOM 1362 C C . GLU A 1 179 ? -3.575 12.267 11.079 1.00 92.31 179 GLU A C 1
ATOM 1364 O O . GLU A 1 179 ? -4.366 11.547 10.472 1.00 92.31 179 GLU A O 1
ATOM 1369 N N . ILE A 1 180 ? -3.966 13.343 11.771 1.00 92.75 180 ILE A N 1
ATOM 1370 C CA . ILE A 1 180 ? -5.360 13.795 11.867 1.00 92.75 180 ILE A CA 1
ATOM 1371 C C . ILE A 1 180 ? -5.897 14.182 10.486 1.00 92.75 180 ILE A C 1
ATOM 1373 O O . ILE A 1 180 ? -6.968 13.720 10.090 1.00 92.75 180 ILE A O 1
ATOM 1377 N N . ALA A 1 181 ? -5.157 14.999 9.729 1.00 94.44 181 ALA A N 1
ATOM 1378 C CA . ALA A 1 181 ? -5.567 15.412 8.388 1.00 94.44 181 ALA A CA 1
ATOM 1379 C C . ALA A 1 181 ? -5.727 14.211 7.451 1.00 94.44 181 ALA A C 1
ATOM 1381 O O . ALA A 1 181 ? -6.672 14.163 6.662 1.00 94.44 181 ALA A O 1
ATOM 1382 N N . TYR A 1 182 ? -4.833 13.227 7.553 1.00 96.62 182 TYR A N 1
ATOM 1383 C CA . TYR A 1 182 ? -4.911 12.044 6.716 1.00 96.62 182 TYR A CA 1
ATOM 1384 C C . TYR A 1 182 ? -6.082 11.133 7.103 1.00 96.62 182 TYR A C 1
ATOM 1386 O O . TYR A 1 182 ? -6.840 10.719 6.230 1.00 96.62 182 TYR A O 1
ATOM 1394 N N . ALA A 1 183 ? -6.309 10.895 8.397 1.00 95.69 183 ALA A N 1
ATOM 1395 C CA . ALA A 1 183 ? -7.473 10.143 8.863 1.00 95.69 183 ALA A CA 1
ATOM 1396 C C . ALA A 1 183 ? -8.799 10.808 8.446 1.00 95.69 183 ALA A C 1
ATOM 1398 O O . ALA A 1 183 ? -9.729 10.109 8.054 1.00 95.69 183 ALA A O 1
ATOM 1399 N N . LEU A 1 184 ? -8.872 12.145 8.460 1.00 94.94 184 LEU A N 1
ATOM 1400 C CA . LEU A 1 184 ? -10.026 12.901 7.959 1.00 94.94 184 LEU A CA 1
ATOM 1401 C C . LEU A 1 184 ? -10.221 12.772 6.445 1.00 94.94 184 LEU A C 1
ATOM 1403 O O . LEU A 1 184 ? -11.357 12.750 5.994 1.00 94.94 184 LEU A O 1
ATOM 1407 N N . TYR A 1 185 ? -9.142 12.701 5.664 1.00 96.81 185 TYR A N 1
ATOM 1408 C CA . TYR A 1 185 ? -9.221 12.495 4.214 1.00 96.81 185 TYR A CA 1
ATOM 1409 C C . TYR A 1 185 ? -9.786 11.115 3.841 1.00 96.81 185 TYR A C 1
ATOM 1411 O O . TYR A 1 185 ? -10.437 10.978 2.808 1.00 96.81 185 TYR A O 1
ATOM 1419 N N . VAL A 1 186 ? -9.518 10.096 4.661 1.00 96.44 186 VAL A N 1
ATOM 1420 C CA . VAL A 1 186 ? -9.943 8.709 4.409 1.00 96.44 186 VAL A CA 1
ATOM 1421 C C . VAL A 1 186 ? -11.424 8.464 4.744 1.00 96.44 186 VAL A C 1
ATOM 1423 O O . VAL A 1 186 ? -12.006 7.511 4.218 1.00 96.44 186 VAL A O 1
ATOM 1426 N N . LEU A 1 187 ? -12.024 9.290 5.608 1.00 93.25 187 LEU A N 1
ATOM 1427 C CA . LEU A 1 187 ? -13.435 9.214 6.018 1.00 93.25 187 LEU A CA 1
ATOM 1428 C C . LEU A 1 187 ? -14.382 9.893 5.020 1.00 93.25 187 LEU A C 1
ATOM 1430 O O . LEU A 1 187 ? -15.469 9.310 4.797 1.00 93.25 187 LEU A O 1
#

Foldseek 3Di:
DDDDDDDDPDDDDDDDDFDDADPPDRDDDDDCVVCPVDDPVVDDDDDDDDPPRPDPPVVVLVVLVPDDDQWLLSLLVSLQVLLCVVVVCVVVVHDDDPCSLVSSLVSLVSQLQQDAPQLAGDGRGPDDDQLQSLLSNLLSLVSCVVSVHDDDPVSNVSSLVSLVVCLVPDPPCPVCVVSNVSSVVSD

Radius of gyration: 20.9 Å; Cα contacts (8 Å, |Δi|>4): 162; chains: 1; bounding box: 47×55×57 Å

Solvent-accessible surface area (backbone atoms only — not comparable to full-atom values): 11766 Å² total; per-residue (Å²): 137,90,86,77,92,82,75,75,98,63,80,90,83,86,85,87,85,88,80,89,68,52,83,95,78,52,81,82,91,86,62,72,74,83,49,68,92,50,71,68,82,91,59,83,88,86,87,83,86,66,96,64,91,80,73,62,58,70,62,52,57,62,52,47,73,67,60,91,65,74,34,37,64,52,37,43,69,42,36,56,66,56,75,51,42,68,68,51,28,66,76,72,75,46,84,79,66,86,59,53,64,58,57,41,50,50,39,50,54,52,47,57,63,10,42,27,98,70,25,28,40,20,60,85,32,57,31,68,94,45,59,48,58,34,29,55,52,44,42,45,51,53,52,38,42,74,73,67,44,91,62,60,66,68,63,52,51,32,30,53,49,31,47,55,51,50,59,74,72,57,78,55,54,86,87,43,36,69,38,51,52,47,34,60,72,65,107

Nearest PDB structures (foldseek):
  8coe-assembly1_A  TM=7.299E-01  e=5.431E-04  Homo sapiens
  7op0-assembly1_A  TM=6.301E-01  e=3.984E-04  Homo sapiens
  7ad7-assembly1_A  TM=6.697E-01  e=1.179E-03  Homo sapiens
  4lnv-assembly3_C  TM=6.374E-01  e=1.877E-03  Anopheles gambiae
  5hce-assembly1_A  TM=6.711E-01  e=2.559E-03  Homo sapiens

pLDDT: mean 86.06, std 10.91, range [56.44, 98.44]

Sequence (187 aa):
TLYLPVRPSQLPVTNRIVVDLKPNGGALRVDKELLAASVLDGASVSIGVSQAAAFDIPSLLMTLDRYPYGCAEQTTSRALPLLYVNDMAKSIGMESDPDLHGRIQDAVYKVLSYQASSGSFGLWGPGSGDLWLDAYVTEFLTRAREQKYDVPAQAMNQALNNLQNSLGYDQDVQDRGSEIAYALYVL